Protein AF-A0A9N8KQC1-F1 (afdb_monomer_lite)

Radius of gyration: 34.53 Å; chains: 1; bounding box: 70×79×83 Å

Structure (mmCIF, N/CA/C/O backbone):
data_AF-A0A9N8KQC1-F1
#
_entry.id   AF-A0A9N8KQC1-F1
#
loop_
_atom_site.group_PDB
_atom_site.id
_atom_site.type_symbol
_atom_site.label_atom_id
_atom_site.label_alt_id
_atom_site.label_comp_id
_atom_site.label_asym_id
_atom_site.label_entity_id
_atom_site.label_seq_id
_atom_site.pdbx_PDB_ins_code
_atom_site.Cartn_x
_atom_site.Cartn_y
_atom_site.Cartn_z
_atom_site.occupancy
_atom_site.B_iso_or_equiv
_atom_site.auth_seq_id
_atom_site.auth_comp_id
_atom_site.auth_asym_id
_atom_site.auth_atom_id
_atom_site.pdbx_PDB_model_num
ATOM 1 N N . PHE A 1 1 ? 25.700 63.870 22.377 1.00 33.91 1 PHE A N 1
ATOM 2 C CA . PHE A 1 1 ? 25.198 64.416 23.648 1.00 33.91 1 PHE A CA 1
ATOM 3 C C . PHE A 1 1 ? 23.771 64.864 23.399 1.00 33.91 1 PHE A C 1
ATOM 5 O O . PHE A 1 1 ? 23.567 65.750 22.587 1.00 33.91 1 PHE A O 1
ATOM 12 N N . GLU A 1 2 ? 22.813 63.981 23.677 1.00 38.94 2 GLU A N 1
ATOM 13 C CA . GLU A 1 2 ? 22.089 63.908 24.964 1.00 38.94 2 GLU A CA 1
ATOM 14 C C . GLU A 1 2 ? 21.115 65.072 25.135 1.00 38.94 2 GLU A C 1
ATOM 16 O O . GLU A 1 2 ? 21.559 66.208 25.212 1.00 38.94 2 GLU A O 1
ATOM 21 N N . THR A 1 3 ? 19.826 64.738 25.238 1.00 35.69 3 THR A N 1
ATOM 22 C CA . THR A 1 3 ? 18.838 65.243 26.218 1.00 35.69 3 THR A CA 1
ATOM 23 C C . THR A 1 3 ? 17.542 64.436 25.981 1.00 35.69 3 THR A C 1
ATOM 25 O O . THR A 1 3 ? 17.016 64.417 24.876 1.00 35.69 3 THR A O 1
ATOM 28 N N . ALA A 1 4 ? 17.122 63.488 26.826 1.00 36.38 4 ALA A N 1
ATOM 29 C CA . ALA A 1 4 ? 16.614 63.573 28.203 1.00 36.38 4 ALA A CA 1
ATOM 30 C C . ALA A 1 4 ? 15.276 64.345 28.344 1.00 36.38 4 ALA A C 1
ATOM 32 O O . ALA A 1 4 ? 15.290 65.567 28.401 1.00 36.38 4 ALA A O 1
ATOM 33 N N . THR A 1 5 ? 14.176 63.564 28.395 1.00 41.78 5 THR A N 1
ATOM 34 C CA . THR A 1 5 ? 12.975 63.589 29.292 1.00 41.78 5 THR A CA 1
ATOM 35 C C . THR A 1 5 ? 12.222 64.914 29.579 1.00 41.78 5 THR A C 1
ATOM 37 O O . THR A 1 5 ? 12.840 65.967 29.665 1.00 41.78 5 THR A O 1
ATOM 40 N N . PRO A 1 6 ? 10.885 64.893 29.833 1.00 47.31 6 PRO A N 1
ATOM 41 C CA . PRO A 1 6 ? 10.367 64.457 31.144 1.00 47.31 6 PRO A CA 1
ATOM 42 C C . PRO A 1 6 ? 8.998 63.729 31.145 1.00 47.31 6 PRO A C 1
ATOM 44 O O . PRO A 1 6 ? 8.252 63.700 30.171 1.00 47.31 6 PRO A O 1
ATOM 47 N N . ALA A 1 7 ? 8.689 63.145 32.307 1.00 40.94 7 ALA A N 1
ATOM 48 C CA . ALA A 1 7 ? 7.441 62.485 32.687 1.00 40.94 7 ALA A CA 1
ATOM 49 C C . ALA A 1 7 ? 6.399 63.464 33.264 1.00 40.94 7 ALA A C 1
ATOM 51 O O . ALA A 1 7 ? 6.785 64.437 33.907 1.00 40.94 7 ALA A O 1
ATOM 52 N N . VAL A 1 8 ? 5.099 63.137 33.176 1.00 38.62 8 VAL A N 1
ATOM 53 C CA . VAL A 1 8 ? 4.057 63.635 34.101 1.00 38.62 8 VAL A CA 1
ATOM 54 C C . VAL A 1 8 ? 3.062 62.515 34.437 1.00 38.62 8 VAL A C 1
ATOM 56 O O . VAL A 1 8 ? 2.784 61.624 33.640 1.00 38.62 8 VAL A O 1
ATOM 59 N N . ARG A 1 9 ? 2.600 62.562 35.684 1.00 29.69 9 ARG A N 1
ATOM 60 C CA . ARG A 1 9 ? 2.014 61.529 36.537 1.00 29.69 9 ARG A CA 1
ATOM 61 C C . ARG A 1 9 ? 0.545 61.871 36.847 1.00 29.69 9 ARG A C 1
ATOM 63 O O . ARG A 1 9 ? 0.221 63.047 36.956 1.00 29.69 9 ARG A O 1
ATOM 70 N N . SER A 1 10 ? -0.236 60.833 37.167 1.00 32.25 10 SER A N 1
ATOM 71 C CA . SER A 1 10 ? -1.440 60.821 38.031 1.00 32.25 10 SER A CA 1
ATOM 72 C C . SER A 1 10 ? -2.762 61.400 37.491 1.00 32.25 10 SER A C 1
ATOM 74 O O . SER A 1 10 ? -2.852 62.581 37.198 1.00 32.25 10 SER A O 1
ATOM 76 N N . GLN A 1 11 ? -3.858 60.633 37.561 1.00 32.78 11 GLN A N 1
ATOM 77 C CA . GLN A 1 11 ? -4.751 60.546 38.735 1.00 32.78 11 GLN A CA 1
ATOM 78 C C . GLN A 1 11 ? -5.924 59.579 38.477 1.00 32.78 11 GLN A C 1
ATOM 80 O O . GLN A 1 11 ? -6.463 59.500 37.378 1.00 32.78 11 GLN A O 1
ATOM 85 N N . ALA A 1 12 ? -6.308 58.848 39.525 1.00 39.25 12 ALA A N 1
ATOM 86 C CA . ALA A 1 12 ? -7.482 57.985 39.593 1.00 39.25 12 ALA A CA 1
ATOM 87 C C . ALA A 1 12 ? -8.697 58.756 40.139 1.00 39.25 12 ALA A C 1
ATOM 89 O O . ALA A 1 12 ? -8.533 59.537 41.074 1.00 39.25 12 ALA A O 1
ATOM 90 N N . VAL A 1 13 ? -9.905 58.469 39.636 1.00 41.00 13 VAL A N 1
ATOM 91 C CA . VAL A 1 13 ? -11.193 58.770 40.300 1.00 41.00 13 VAL A CA 1
ATOM 92 C C . VAL A 1 13 ? -12.178 57.612 40.020 1.00 41.00 13 VAL A C 1
ATOM 94 O O . VAL A 1 13 ? -12.150 57.065 38.916 1.00 41.00 13 VAL A O 1
ATOM 97 N N . PRO A 1 14 ? -12.998 57.174 40.999 1.00 43.88 14 PRO A N 1
ATOM 98 C CA . PRO A 1 14 ? -13.627 55.855 41.008 1.00 43.88 14 PRO A CA 1
ATOM 99 C C . PRO A 1 14 ? -15.073 55.884 40.494 1.00 43.88 14 PRO A C 1
ATOM 101 O O . PRO A 1 14 ? -15.775 56.875 40.672 1.00 43.88 14 PRO A O 1
ATOM 104 N N . TYR A 1 15 ? -15.569 54.761 39.968 1.00 33.16 15 TYR A N 1
ATOM 105 C CA . TYR A 1 15 ? -17.011 54.535 39.829 1.00 33.16 15 TYR A CA 1
ATOM 106 C C . TYR A 1 15 ? -17.426 53.230 40.512 1.00 33.16 15 TYR A C 1
ATOM 108 O O . TYR A 1 15 ? -17.014 52.134 40.138 1.00 33.16 15 TYR A O 1
ATOM 116 N N . LYS A 1 16 ? -18.242 53.383 41.561 1.00 37.72 16 LYS A N 1
ATOM 117 C CA . LYS A 1 16 ? -18.960 52.314 42.258 1.00 37.72 16 LYS A CA 1
ATOM 118 C C . LYS A 1 16 ? -20.220 51.944 41.471 1.00 37.72 16 LYS A C 1
ATOM 120 O O . LYS A 1 16 ? -21.056 52.803 41.230 1.00 37.72 16 LYS A O 1
ATOM 125 N N . GLY A 1 17 ? -20.377 50.644 41.223 1.00 32.09 17 GLY A N 1
ATOM 126 C CA . GLY A 1 17 ? -21.639 49.912 41.351 1.00 32.09 17 GLY A CA 1
ATOM 127 C C . GLY A 1 17 ? -22.704 50.099 40.269 1.00 32.09 17 GLY A C 1
ATOM 128 O O . GLY A 1 17 ? -23.580 50.944 40.399 1.00 32.09 17 GLY A O 1
ATOM 129 N N . SER A 1 18 ? -22.759 49.160 39.324 1.00 41.44 18 SER A N 1
ATOM 130 C CA . SER A 1 18 ? -24.033 48.697 38.770 1.00 41.44 18 SER A CA 1
ATOM 131 C C . SER A 1 18 ? -23.992 47.176 38.658 1.00 41.44 18 SER A C 1
ATOM 133 O O . SER A 1 18 ? -23.150 46.612 37.963 1.00 41.44 18 SER A O 1
ATOM 135 N N . LYS A 1 19 ? -24.851 46.508 39.433 1.00 42.75 19 LYS A N 1
ATOM 136 C CA . LYS A 1 19 ? -25.029 45.056 39.414 1.00 42.75 19 LYS A CA 1
ATOM 137 C C . LYS A 1 19 ? -25.591 44.651 38.051 1.00 42.75 19 LYS A C 1
ATOM 139 O O . LYS A 1 19 ? -26.738 44.972 37.749 1.00 42.75 19 LYS A O 1
ATOM 144 N N . ARG A 1 20 ? -24.845 43.855 37.290 1.00 34.25 20 ARG A N 1
ATOM 145 C CA . ARG A 1 20 ? -25.431 42.905 36.346 1.00 34.25 20 ARG A CA 1
ATOM 146 C C . ARG A 1 20 ? -24.740 41.564 36.522 1.00 34.25 20 ARG A C 1
ATOM 148 O O . ARG A 1 20 ? -23.527 41.455 36.423 1.00 34.25 20 ARG A O 1
ATOM 155 N N . VAL A 1 21 ? -25.563 40.596 36.897 1.00 44.06 21 VAL A N 1
ATOM 156 C CA . VAL A 1 21 ? -25.264 39.172 36.923 1.00 44.06 21 VAL A CA 1
ATOM 157 C C . VAL A 1 21 ? -24.919 38.773 35.492 1.00 44.06 21 VAL A C 1
ATOM 159 O O . VAL A 1 21 ? -25.794 38.822 34.632 1.00 44.06 21 VAL A O 1
ATOM 162 N N . GLU A 1 22 ? -23.667 38.413 35.237 1.00 34.88 22 GLU A N 1
ATOM 163 C CA . GLU A 1 22 ? -23.303 37.627 34.062 1.00 34.88 22 GLU A CA 1
ATOM 164 C C . GLU A 1 22 ? -22.837 36.263 34.552 1.00 34.88 22 GLU A C 1
ATOM 166 O O . GLU A 1 22 ? -21.872 36.123 35.303 1.00 34.88 22 GLU A O 1
ATOM 171 N N . ALA A 1 23 ? -23.660 35.281 34.204 1.00 37.00 23 ALA A N 1
ATOM 172 C CA . ALA A 1 23 ? -23.503 33.881 34.508 1.00 37.00 23 ALA A CA 1
ATOM 173 C C . ALA A 1 23 ? -22.243 33.335 33.826 1.00 37.00 23 ALA A C 1
ATOM 175 O O . ALA A 1 23 ? -22.113 33.390 32.611 1.00 37.00 23 ALA A O 1
ATOM 176 N N . ASP A 1 24 ? -21.301 32.874 34.639 1.00 40.06 24 ASP A N 1
ATOM 177 C CA . ASP A 1 24 ? -20.698 31.534 34.657 1.00 40.06 24 ASP A CA 1
ATOM 178 C C . ASP A 1 24 ? -20.684 30.654 33.376 1.00 40.06 24 ASP A C 1
ATOM 180 O O . ASP A 1 24 ? -20.791 29.434 33.455 1.00 40.06 24 ASP A O 1
ATOM 184 N N . THR A 1 25 ? -20.493 31.209 32.178 1.00 44.12 25 THR A N 1
ATOM 185 C CA . THR A 1 25 ? -20.375 30.417 30.931 1.00 44.12 25 THR A CA 1
ATOM 186 C C . THR A 1 25 ? -18.952 29.948 30.613 1.00 44.12 25 THR A C 1
ATOM 188 O O . THR A 1 25 ? -18.729 29.300 29.593 1.00 44.12 25 THR A O 1
ATOM 191 N N . VAL A 1 26 ? -17.964 30.238 31.467 1.00 39.88 26 VAL A N 1
ATOM 192 C CA . VAL A 1 26 ? -16.588 29.725 31.292 1.00 39.88 26 VAL A CA 1
ATOM 193 C C . VAL A 1 26 ? -16.392 28.398 32.035 1.00 39.88 26 VAL A C 1
ATOM 195 O O . VAL A 1 26 ? -15.621 27.542 31.597 1.00 39.88 26 VAL A O 1
ATOM 198 N N . THR A 1 27 ? -17.151 28.175 33.108 1.00 37.69 27 THR A N 1
ATOM 199 C CA . THR A 1 27 ? -17.044 26.969 33.938 1.00 37.69 27 THR A CA 1
ATOM 200 C C . THR A 1 27 ? -17.731 25.759 33.285 1.00 37.69 27 THR A C 1
ATOM 202 O O . THR A 1 27 ? -17.245 24.635 33.413 1.00 37.69 27 THR A O 1
ATOM 205 N N . GLU A 1 28 ? -18.788 25.963 32.486 1.00 43.03 28 GLU A N 1
ATOM 206 C CA . GLU A 1 28 ? -19.492 24.870 31.789 1.00 43.03 28 GLU A CA 1
ATOM 207 C C . GLU A 1 28 ? -18.675 24.226 30.656 1.00 43.03 28 GLU A C 1
ATOM 209 O O . GLU A 1 28 ? -18.692 23.003 30.508 1.00 43.03 28 GLU A O 1
ATOM 214 N N . LEU A 1 29 ? -17.881 24.997 29.902 1.00 42.06 29 LEU A N 1
ATOM 215 C CA . LEU A 1 29 ? -17.015 24.425 28.859 1.00 42.06 29 LEU A CA 1
ATOM 216 C C . LEU A 1 29 ? -15.861 23.599 29.451 1.00 42.06 29 LEU A C 1
ATOM 218 O O . LEU A 1 29 ? -15.473 22.580 28.875 1.00 42.06 29 LEU A O 1
ATOM 222 N N . PHE A 1 30 ? -15.364 23.980 30.632 1.00 39.72 30 PHE A N 1
ATOM 223 C CA . PHE A 1 30 ? -14.368 23.194 31.362 1.00 39.72 30 PHE A CA 1
ATOM 224 C C . PHE A 1 30 ? -14.969 21.944 32.020 1.00 39.72 30 PHE A C 1
ATOM 226 O O . PHE A 1 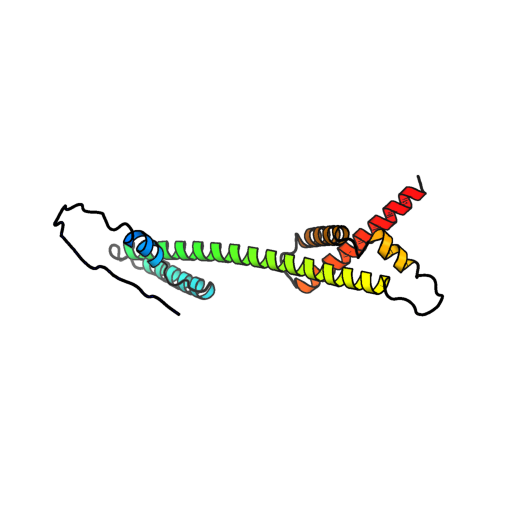30 ? -14.318 20.901 32.041 1.00 39.72 30 PHE A O 1
ATOM 233 N N . LEU A 1 31 ? -16.221 21.989 32.486 1.00 38.91 31 LEU A N 1
ATOM 234 C CA . LEU A 1 31 ? -16.904 20.832 33.082 1.00 38.91 31 LEU A CA 1
ATOM 235 C C . LEU A 1 31 ? -17.281 19.752 32.057 1.00 38.91 31 LEU A C 1
ATOM 237 O O . LEU A 1 31 ? -17.225 18.564 32.383 1.00 38.91 31 LEU A O 1
ATOM 241 N N . ILE A 1 32 ? -17.589 20.127 30.810 1.00 43.97 32 ILE A N 1
ATOM 242 C CA . ILE A 1 32 ? -17.832 19.155 29.728 1.00 43.97 32 ILE A CA 1
ATOM 243 C C . ILE A 1 32 ? -16.517 18.485 29.293 1.00 43.97 32 ILE A C 1
ATOM 245 O O . ILE A 1 32 ? -16.501 17.290 28.993 1.00 43.97 32 ILE A O 1
ATOM 249 N N . GLN A 1 33 ? -15.386 19.199 29.335 1.00 42.06 33 GLN A N 1
ATOM 250 C CA . GLN A 1 33 ? -14.070 18.599 29.074 1.00 42.06 33 GLN A CA 1
ATOM 251 C C . GLN A 1 33 ? -13.528 17.776 30.259 1.00 42.06 33 GLN A C 1
ATOM 253 O O . GLN A 1 33 ? -12.790 16.814 30.037 1.00 42.06 33 GLN A O 1
ATOM 258 N N . ALA A 1 34 ? -13.934 18.086 31.494 1.00 41.50 34 ALA A N 1
ATOM 259 C CA . ALA A 1 34 ? -13.458 17.436 32.720 1.00 41.50 34 ALA A CA 1
ATOM 260 C C . ALA A 1 34 ? -14.226 16.163 33.134 1.00 41.50 34 ALA A C 1
ATOM 262 O O . ALA A 1 34 ? -13.829 15.503 34.091 1.00 41.50 34 ALA A O 1
ATOM 263 N N . LYS A 1 35 ? -15.278 15.754 32.408 1.00 39.38 35 LYS A N 1
ATOM 264 C CA . LYS A 1 35 ? -15.912 14.425 32.570 1.00 39.38 35 LYS A CA 1
ATOM 265 C C . LYS A 1 35 ? -15.379 13.362 31.603 1.00 39.38 35 LYS A C 1
ATOM 267 O O . LYS A 1 35 ? -15.999 12.315 31.424 1.00 39.38 35 LYS A O 1
ATOM 272 N N . LYS A 1 36 ? -14.205 13.568 31.001 1.00 48.25 36 LYS A N 1
ATOM 273 C CA . LYS A 1 36 ? -13.480 12.466 30.358 1.00 48.25 36 LYS A CA 1
ATOM 274 C C . LYS A 1 36 ? -12.894 11.574 31.453 1.00 48.25 36 LYS A C 1
ATOM 276 O O . LYS A 1 36 ? -11.808 11.841 31.961 1.00 48.25 36 LYS A O 1
ATOM 281 N N . LYS A 1 37 ? -13.645 10.524 31.822 1.00 51.00 37 LYS A N 1
ATOM 282 C CA . LYS A 1 37 ? -13.132 9.361 32.570 1.00 51.00 37 LYS A CA 1
ATOM 283 C C . LYS A 1 37 ? -11.758 8.959 31.998 1.00 51.00 37 LYS A C 1
ATOM 285 O O . LYS A 1 37 ? -11.540 9.149 30.796 1.00 51.00 37 LYS A O 1
ATOM 290 N N . PRO A 1 38 ? -10.845 8.404 32.818 1.00 47.81 38 PRO A N 1
ATOM 291 C CA . PRO A 1 38 ? -9.524 7.989 32.358 1.00 47.81 38 PRO A CA 1
ATOM 292 C C . PRO A 1 38 ? -9.674 7.139 31.096 1.00 47.81 38 PRO A C 1
ATOM 294 O O . PRO A 1 38 ? -10.408 6.149 31.103 1.00 47.81 38 PRO A O 1
ATOM 297 N N . ARG A 1 39 ? -9.050 7.576 29.998 1.00 57.72 39 ARG A N 1
ATOM 298 C CA . ARG A 1 39 ? -9.050 6.857 28.720 1.00 57.72 39 ARG A CA 1
ATOM 299 C C . ARG A 1 39 ? -8.183 5.609 28.891 1.00 57.72 39 ARG A C 1
ATOM 301 O O . ARG A 1 39 ? -7.006 5.639 28.556 1.00 57.72 39 ARG A O 1
ATOM 308 N N . LEU A 1 40 ? -8.769 4.566 29.476 1.00 60.97 40 LEU A N 1
ATOM 309 C CA . LEU A 1 40 ? -8.191 3.227 29.598 1.00 60.97 40 LEU A CA 1
ATOM 310 C C . LEU A 1 40 ? -7.705 2.740 28.226 1.00 60.97 40 LEU A C 1
ATOM 312 O O . LEU A 1 40 ? -8.304 3.100 27.203 1.00 60.97 40 LEU A O 1
ATOM 316 N N . ASP A 1 41 ? -6.643 1.937 28.197 1.00 81.88 41 ASP A N 1
ATOM 317 C CA . ASP A 1 41 ? -6.213 1.244 26.980 1.00 81.88 41 ASP A CA 1
ATOM 318 C C . ASP A 1 41 ? -7.322 0.297 26.461 1.00 81.88 41 ASP A C 1
ATOM 320 O O . ASP A 1 41 ? -8.268 0.000 27.188 1.00 81.88 41 ASP A O 1
ATOM 324 N N . ILE A 1 42 ? -7.272 -0.150 25.196 1.00 81.56 42 ILE A N 1
ATOM 325 C CA . ILE A 1 42 ? -8.245 -1.137 24.679 1.00 81.56 42 ILE A CA 1
ATOM 326 C C . ILE A 1 42 ? -8.250 -2.408 25.538 1.00 81.56 42 ILE A C 1
ATOM 328 O O . ILE A 1 42 ? -9.327 -2.952 25.781 1.00 81.56 42 ILE A O 1
ATOM 332 N N . GLN A 1 43 ? -7.090 -2.866 26.023 1.00 83.44 43 GLN A N 1
ATOM 333 C CA . GLN A 1 43 ? -7.020 -4.046 26.891 1.00 83.44 43 GLN A CA 1
ATOM 334 C C . GLN A 1 43 ? -7.743 -3.794 28.214 1.00 83.44 43 GLN A C 1
ATOM 336 O O . GLN A 1 43 ? -8.661 -4.537 28.563 1.00 83.44 43 GLN A O 1
ATOM 341 N N . ASP A 1 44 ? -7.435 -2.681 28.877 1.00 87.19 44 ASP A N 1
ATOM 342 C CA . ASP A 1 44 ? -8.105 -2.302 30.120 1.00 87.19 44 ASP A CA 1
ATOM 343 C C . ASP A 1 44 ? -9.624 -2.106 29.914 1.00 87.19 44 ASP A C 1
ATOM 345 O O . ASP A 1 44 ? -10.437 -2.427 30.782 1.00 87.19 44 ASP A O 1
ATOM 349 N N . GLN A 1 45 ? -10.037 -1.563 28.760 1.00 86.06 45 GLN A N 1
ATOM 350 C CA . GLN A 1 45 ? -11.444 -1.394 28.384 1.00 86.06 45 GLN A CA 1
ATOM 351 C C . GLN A 1 45 ? -12.163 -2.743 28.253 1.00 86.06 45 GLN A C 1
ATOM 353 O O . GLN A 1 45 ? -13.287 -2.873 28.739 1.00 86.06 45 GLN A O 1
ATOM 358 N N . ILE A 1 46 ? -11.515 -3.752 27.663 1.00 88.00 46 ILE A N 1
ATOM 359 C CA . ILE A 1 46 ? -12.042 -5.122 27.554 1.00 88.00 46 ILE A CA 1
ATOM 360 C C . ILE A 1 46 ? -12.161 -5.775 28.933 1.00 88.00 46 ILE A C 1
ATOM 362 O O . ILE A 1 46 ? -13.187 -6.391 29.239 1.00 88.00 46 ILE A O 1
ATOM 366 N N . GLU A 1 47 ? -11.146 -5.631 29.785 1.00 90.00 47 GLU A N 1
ATOM 367 C CA . GLU A 1 47 ? -11.178 -6.159 31.152 1.00 90.00 47 GLU A CA 1
ATOM 368 C C . GLU A 1 47 ? -12.318 -5.528 31.957 1.00 90.00 47 GLU A C 1
ATOM 370 O O . GLU A 1 47 ? -13.129 -6.230 32.567 1.00 90.00 47 GLU A O 1
ATOM 375 N N . ARG A 1 48 ? -12.460 -4.201 31.878 1.00 88.25 48 ARG A N 1
ATOM 376 C CA . ARG A 1 48 ? -13.539 -3.463 32.540 1.00 88.25 48 ARG A CA 1
ATOM 377 C C . ARG A 1 48 ? -14.916 -3.856 32.013 1.00 88.25 48 ARG A C 1
ATOM 379 O O . ARG A 1 48 ? -15.824 -4.074 32.815 1.00 88.25 48 ARG A O 1
ATOM 386 N N . ALA A 1 49 ? -15.072 -4.007 30.699 1.00 89.19 49 ALA A N 1
ATOM 387 C CA . ALA A 1 49 ? -16.315 -4.492 30.105 1.00 89.19 49 ALA A CA 1
ATOM 388 C C . ALA A 1 49 ? -16.669 -5.903 30.599 1.00 89.19 49 ALA A C 1
ATOM 390 O O . ALA A 1 49 ? -17.822 -6.175 30.929 1.00 89.19 49 ALA A O 1
ATOM 391 N N . SER A 1 50 ? -15.676 -6.787 30.715 1.00 89.00 50 SER A N 1
ATOM 392 C CA . SER A 1 50 ? -15.868 -8.163 31.190 1.00 89.00 50 SER A CA 1
ATOM 393 C C . SER A 1 50 ? -16.356 -8.206 32.643 1.00 89.00 50 SER A C 1
ATOM 395 O O . SER A 1 50 ? -17.267 -8.970 32.977 1.00 89.00 50 SER A O 1
ATOM 397 N N . VAL A 1 51 ? -15.803 -7.344 33.504 1.00 91.12 51 VAL A N 1
ATOM 398 C CA . VAL A 1 51 ? -16.246 -7.194 34.899 1.00 91.12 51 VAL A CA 1
ATOM 399 C C . VAL A 1 51 ? -17.674 -6.649 34.966 1.00 91.12 51 VAL A C 1
ATOM 401 O O . VAL A 1 51 ? -18.511 -7.245 35.642 1.00 91.12 51 VAL A O 1
ATOM 404 N N . LEU A 1 52 ? -17.986 -5.574 34.235 1.00 87.69 52 LEU A N 1
ATOM 405 C CA . LEU A 1 52 ? -19.328 -4.976 34.211 1.00 87.69 52 LEU A CA 1
ATOM 406 C C . LEU A 1 52 ? -20.388 -5.952 33.687 1.00 87.69 52 LEU A C 1
ATOM 408 O O . LEU A 1 52 ? -21.468 -6.060 34.262 1.00 87.69 52 LEU A O 1
ATOM 412 N N . ALA A 1 53 ? -20.076 -6.707 32.632 1.00 88.50 53 ALA A N 1
ATOM 413 C CA . ALA A 1 53 ? -20.971 -7.726 32.089 1.00 88.50 53 ALA A CA 1
ATOM 414 C C . ALA A 1 53 ? -21.238 -8.850 33.103 1.00 88.50 53 ALA A C 1
ATOM 416 O O . ALA A 1 53 ? -22.370 -9.320 33.231 1.00 88.50 53 ALA A O 1
ATOM 417 N N . THR A 1 54 ? -20.215 -9.248 33.865 1.00 86.75 54 THR A N 1
ATOM 418 C CA . THR A 1 54 ? -20.349 -10.235 34.946 1.00 86.75 54 THR A CA 1
ATOM 419 C C . THR A 1 54 ? -21.223 -9.696 36.078 1.00 86.75 54 THR A C 1
ATOM 421 O O . THR A 1 54 ? -22.167 -10.366 36.488 1.00 86.75 54 THR A O 1
ATOM 424 N N . GLN A 1 55 ? -20.983 -8.456 36.515 1.00 84.62 55 GLN A N 1
ATOM 425 C CA . GLN A 1 55 ? -21.789 -7.783 37.538 1.00 84.62 55 GLN A CA 1
ATOM 426 C C . GLN A 1 55 ? -23.258 -7.657 37.120 1.00 84.62 55 GLN A C 1
ATOM 428 O O . GLN A 1 55 ? -24.149 -7.946 37.916 1.00 84.62 55 GLN A O 1
ATOM 433 N N . LEU A 1 56 ? -23.525 -7.293 35.863 1.00 84.44 56 LEU A N 1
ATOM 434 C CA . LEU A 1 56 ? -24.883 -7.243 35.323 1.00 84.44 56 LEU A CA 1
ATOM 435 C C . LEU A 1 56 ? -25.540 -8.621 35.334 1.00 84.44 56 LEU A C 1
ATOM 437 O O . LEU A 1 56 ? -26.650 -8.755 35.845 1.00 84.44 56 LEU A O 1
ATOM 441 N N . ARG A 1 57 ? -24.852 -9.653 34.838 1.00 82.38 57 ARG A N 1
ATOM 442 C CA . ARG A 1 57 ? -25.369 -11.027 34.808 1.00 82.38 57 ARG A CA 1
ATOM 443 C C . ARG A 1 57 ? -25.709 -11.549 36.203 1.00 82.38 57 ARG A C 1
ATOM 445 O O . ARG A 1 57 ? -26.743 -12.190 36.373 1.00 82.38 57 ARG A O 1
ATOM 452 N N . ASP A 1 58 ? -24.852 -11.291 37.181 1.00 81.44 58 ASP A N 1
ATOM 453 C CA . ASP A 1 58 ? -25.032 -11.803 38.538 1.00 81.44 58 ASP A CA 1
ATOM 454 C C . ASP A 1 58 ? -26.105 -10.988 39.292 1.00 81.44 58 ASP A C 1
ATOM 456 O O . ASP A 1 58 ? -26.934 -11.564 39.990 1.00 81.44 58 ASP A O 1
ATOM 460 N N . SER A 1 59 ? -26.231 -9.682 39.018 1.00 73.56 59 SER A N 1
ATOM 461 C CA . SER A 1 59 ? -27.301 -8.825 39.564 1.00 73.56 59 SER A CA 1
ATOM 462 C C . SER A 1 59 ? -28.716 -9.146 39.058 1.00 73.56 59 SER A C 1
ATOM 464 O O . SER A 1 59 ? -29.700 -8.662 39.617 1.00 73.56 59 SER A O 1
ATOM 466 N N . VAL A 1 60 ? -28.840 -9.906 37.965 1.00 67.75 60 VAL A N 1
ATOM 467 C CA . VAL A 1 60 ? -30.124 -10.398 37.433 1.00 67.75 60 VAL A CA 1
ATOM 468 C C . VAL A 1 60 ? -30.561 -11.689 38.136 1.00 67.75 60 VAL A C 1
ATOM 470 O O . VAL A 1 60 ? -31.741 -12.016 38.109 1.00 67.75 60 VAL A O 1
ATOM 473 N N . LYS A 1 61 ? -29.638 -12.414 38.782 1.00 66.50 61 LYS A N 1
ATOM 474 C CA . LYS A 1 61 ? -29.947 -13.641 39.533 1.00 66.50 61 LYS A CA 1
ATOM 475 C C . LYS A 1 61 ? -30.428 -13.368 40.961 1.00 66.50 61 LYS A C 1
ATOM 477 O O . LYS A 1 61 ? -31.179 -14.180 41.491 1.00 66.50 61 LYS A O 1
ATOM 482 N N . ASP A 1 62 ? -30.016 -12.245 41.548 1.00 62.16 62 ASP A N 1
ATOM 483 C CA . ASP A 1 62 ? -30.414 -11.826 42.894 1.00 62.16 62 ASP A CA 1
ATOM 484 C C . ASP A 1 62 ? -31.573 -10.810 42.813 1.00 62.16 62 ASP A C 1
ATOM 486 O O . ASP A 1 62 ? -31.385 -9.655 42.425 1.00 62.16 62 ASP A O 1
ATOM 490 N N . ASP A 1 63 ? -32.781 -11.245 43.181 1.00 54.22 63 ASP A N 1
ATOM 491 C CA . ASP A 1 63 ? -34.078 -10.539 43.081 1.00 54.22 63 ASP A CA 1
ATOM 492 C C . ASP A 1 63 ? -34.238 -9.346 44.070 1.00 54.22 63 ASP A C 1
ATOM 494 O O . ASP A 1 63 ? -35.293 -9.102 44.653 1.00 54.22 63 ASP A O 1
ATOM 498 N N . ALA A 1 64 ? -33.169 -8.583 44.327 1.00 57.44 64 ALA A N 1
ATOM 499 C CA . ALA A 1 64 ? -33.195 -7.404 45.197 1.00 57.44 64 ALA A CA 1
ATOM 500 C C . ALA A 1 64 ? -33.623 -6.153 44.399 1.00 57.44 64 ALA A C 1
ATOM 502 O O . ALA A 1 64 ? -32.816 -5.467 43.770 1.00 57.44 64 ALA A O 1
ATOM 503 N N . GLU A 1 65 ? -34.920 -5.861 44.396 1.00 56.19 65 GLU A N 1
ATOM 504 C CA . GLU A 1 65 ? -35.607 -5.150 43.305 1.00 56.19 65 GLU A CA 1
ATOM 505 C C . GLU A 1 65 ? -35.442 -3.608 43.249 1.00 56.19 65 GLU A C 1
ATOM 507 O O . GLU A 1 65 ? -35.744 -3.008 42.223 1.00 56.19 65 GLU A O 1
ATOM 512 N N . ILE A 1 66 ? -34.929 -2.921 44.285 1.00 51.06 66 ILE A N 1
ATOM 513 C CA . ILE A 1 66 ? -35.040 -1.437 44.357 1.00 51.06 66 ILE A CA 1
ATOM 514 C C . ILE A 1 66 ? -33.690 -0.689 44.338 1.00 51.06 66 ILE A C 1
ATOM 516 O O . ILE A 1 66 ? -33.591 0.383 43.742 1.00 51.06 66 ILE A O 1
ATOM 520 N N . THR A 1 67 ? -32.610 -1.248 44.892 1.00 53.31 67 THR A N 1
ATOM 521 C CA . THR A 1 67 ? -31.251 -0.654 44.830 1.00 53.31 67 THR A CA 1
ATOM 522 C C . THR A 1 67 ? -30.423 -1.146 43.638 1.00 53.31 67 THR A C 1
ATOM 524 O O . THR A 1 67 ? -29.381 -0.570 43.323 1.00 53.31 67 THR A O 1
ATOM 527 N N . THR A 1 68 ? -30.886 -2.183 42.932 1.00 59.00 68 THR A N 1
ATOM 528 C CA . THR A 1 68 ? -30.171 -2.768 41.786 1.00 59.00 68 THR A CA 1
ATOM 529 C C . THR A 1 68 ? -30.446 -2.051 40.463 1.00 59.00 68 THR A C 1
ATOM 531 O O . THR A 1 68 ? -29.577 -2.070 39.599 1.00 59.00 68 THR A O 1
ATOM 534 N N . SER A 1 69 ? -31.586 -1.369 40.296 1.00 69.25 69 SER A N 1
ATOM 535 C CA . SER A 1 69 ? -31.971 -0.726 39.024 1.00 69.25 69 SER A CA 1
ATOM 536 C C . SER A 1 69 ? -31.004 0.386 38.587 1.00 69.25 69 SER A C 1
ATOM 538 O O . SER A 1 69 ? -30.469 0.336 37.481 1.00 69.25 69 SER A O 1
ATOM 540 N N . ALA A 1 70 ? -30.677 1.331 39.476 1.00 73.50 70 ALA A N 1
ATOM 541 C CA . ALA A 1 70 ? -29.748 2.423 39.164 1.00 73.50 70 ALA A CA 1
ATOM 542 C C . ALA A 1 70 ? -28.317 1.922 38.892 1.00 73.50 70 ALA A C 1
ATOM 544 O O . ALA A 1 70 ? -27.623 2.435 38.016 1.00 73.50 70 ALA A O 1
ATOM 545 N N . THR A 1 71 ? -27.883 0.881 39.607 1.00 76.56 71 THR A N 1
ATOM 546 C CA . THR A 1 71 ? -26.565 0.256 39.422 1.00 76.56 71 THR A CA 1
ATOM 547 C C . THR A 1 71 ? -26.501 -0.530 38.109 1.00 76.56 71 THR A C 1
ATOM 549 O O . THR A 1 71 ? -25.509 -0.437 37.392 1.00 76.56 71 THR A O 1
ATOM 552 N N . LYS A 1 72 ? -27.580 -1.240 37.746 1.00 78.06 72 LYS A N 1
ATOM 553 C CA . LYS A 1 72 ? -27.739 -1.925 36.452 1.00 78.06 72 LYS A CA 1
ATOM 554 C C . LYS A 1 72 ? -27.739 -0.931 35.296 1.00 78.06 72 LYS A C 1
ATOM 556 O O . LYS A 1 72 ? -27.043 -1.142 34.305 1.00 78.06 72 LYS A O 1
ATOM 561 N N . GLN A 1 73 ? -28.471 0.171 35.435 1.00 82.81 73 GLN A N 1
ATOM 562 C CA . GLN A 1 73 ? -28.499 1.231 34.436 1.00 82.81 73 GLN A CA 1
ATOM 563 C C . GLN A 1 73 ? -27.111 1.865 34.269 1.00 82.81 73 GLN A C 1
ATOM 565 O O . GLN A 1 73 ? -26.609 1.925 33.153 1.00 82.81 73 GLN A O 1
ATOM 570 N N . SER A 1 74 ? -26.445 2.221 35.370 1.00 84.00 74 SER A N 1
ATOM 571 C CA . SER A 1 74 ? -25.088 2.783 35.357 1.00 84.00 74 SER A CA 1
ATOM 572 C C . SER A 1 74 ? -24.057 1.836 34.724 1.00 84.00 74 SER A C 1
ATOM 574 O O . SER A 1 74 ? -23.268 2.251 33.877 1.00 84.00 74 SER A O 1
ATOM 576 N N . ALA A 1 75 ? -24.090 0.542 35.060 1.00 83.94 75 ALA A N 1
ATOM 577 C CA . ALA A 1 75 ? -23.202 -0.455 34.459 1.00 83.94 75 ALA A CA 1
ATOM 578 C C . ALA A 1 75 ? -23.484 -0.668 32.961 1.00 83.94 75 ALA A C 1
ATOM 580 O O . ALA A 1 75 ? -22.554 -0.863 32.180 1.00 83.94 75 ALA A O 1
ATOM 581 N N . THR A 1 76 ? -24.751 -0.590 32.544 1.00 85.38 76 THR A N 1
ATOM 582 C CA . THR A 1 76 ? -25.145 -0.693 31.130 1.00 85.38 76 THR A CA 1
ATOM 583 C C . THR A 1 76 ? -24.700 0.535 30.335 1.00 85.38 76 THR A C 1
ATOM 585 O O . THR A 1 76 ? -24.111 0.388 29.267 1.00 85.38 76 THR A O 1
ATOM 588 N N . GLU A 1 77 ? -24.916 1.742 30.862 1.00 88.19 77 GLU A N 1
ATOM 589 C CA . GLU A 1 77 ? -24.439 2.996 30.262 1.00 88.19 77 GLU A CA 1
ATOM 590 C C . GLU A 1 77 ? -22.910 3.004 30.134 1.00 88.19 77 GLU A C 1
ATOM 592 O O . GLU A 1 77 ? -22.364 3.408 29.107 1.00 88.19 77 GLU A O 1
ATOM 597 N N . GLU A 1 78 ? -22.206 2.492 31.145 1.00 88.69 78 GLU A N 1
ATOM 598 C CA . GLU A 1 78 ? -20.753 2.374 31.098 1.00 88.69 78 GLU A CA 1
ATOM 599 C C . GLU A 1 78 ? -20.280 1.364 30.044 1.00 88.69 78 GLU A C 1
ATOM 601 O O . GLU A 1 78 ? -19.320 1.647 29.329 1.00 88.69 78 GLU A O 1
ATOM 606 N N . LEU A 1 79 ? -20.964 0.225 29.884 1.00 89.44 79 LEU A N 1
ATOM 607 C CA . LEU A 1 79 ? -20.672 -0.720 28.803 1.00 89.44 79 LEU A CA 1
ATOM 608 C C . LEU A 1 79 ? -20.867 -0.096 27.422 1.00 89.44 79 LEU A C 1
ATOM 610 O O . LEU A 1 79 ? -19.998 -0.254 26.566 1.00 89.44 79 LEU A O 1
ATOM 614 N N . VAL A 1 80 ? -21.966 0.634 27.207 1.00 90.50 80 VAL A N 1
ATOM 615 C CA . VAL A 1 80 ? -22.215 1.354 25.947 1.00 90.50 80 VAL A CA 1
ATOM 616 C C . VAL A 1 80 ? -21.073 2.329 25.665 1.00 90.50 80 VAL A C 1
ATOM 618 O O . VAL A 1 80 ? -20.491 2.294 24.582 1.00 90.50 80 VAL A O 1
ATOM 621 N N . GLN A 1 81 ? -20.671 3.118 26.663 1.00 88.50 81 GLN A N 1
ATOM 622 C CA . GLN A 1 81 ? -19.568 4.066 26.526 1.00 88.50 81 GLN A CA 1
ATOM 623 C C . GLN A 1 81 ? -18.227 3.376 26.211 1.00 88.50 81 GLN A C 1
ATOM 625 O O . GLN A 1 81 ? -17.427 3.894 25.427 1.00 88.50 81 GLN A O 1
ATOM 630 N N . ILE A 1 82 ? -17.963 2.204 26.801 1.00 89.19 82 ILE A N 1
ATOM 631 C CA . ILE A 1 82 ? -16.773 1.407 26.480 1.00 89.19 82 ILE A CA 1
ATOM 632 C C . ILE A 1 82 ? -16.831 0.926 25.025 1.00 89.19 82 ILE A C 1
ATOM 634 O O . ILE A 1 82 ? -15.847 1.087 24.304 1.00 89.19 82 ILE A O 1
ATOM 638 N N . PHE A 1 83 ? -17.969 0.395 24.569 1.00 88.44 83 PHE A N 1
ATOM 639 C CA . PHE A 1 83 ? -18.126 -0.084 23.193 1.00 88.44 83 PHE A CA 1
ATOM 640 C C . PHE A 1 83 ? -17.964 1.025 22.153 1.00 88.44 83 PHE A C 1
ATOM 642 O O . PHE A 1 83 ? -17.295 0.809 21.142 1.00 88.44 83 PHE A O 1
ATOM 649 N N . GLU A 1 84 ? -18.536 2.205 22.385 1.00 89.81 84 GLU A N 1
ATOM 650 C CA . GLU A 1 84 ? -18.355 3.367 21.507 1.00 89.81 84 GLU A CA 1
ATOM 651 C C . GLU A 1 84 ? -16.884 3.792 21.453 1.00 89.81 84 GLU A C 1
ATOM 653 O O . GLU A 1 84 ? -16.325 3.986 20.372 1.00 89.81 84 GLU A O 1
ATOM 658 N N . SER A 1 85 ? -16.221 3.854 22.613 1.00 88.88 85 SER A N 1
ATOM 659 C CA . SER A 1 85 ? -14.804 4.213 22.681 1.00 88.88 85 SER A CA 1
ATOM 660 C C . SER A 1 85 ? -13.905 3.193 21.981 1.00 88.88 85 SER A C 1
ATOM 662 O O . SER A 1 85 ? -12.936 3.586 21.330 1.00 88.88 85 SER A O 1
ATOM 664 N N . MET A 1 86 ? -14.199 1.898 22.104 1.00 88.75 86 MET A N 1
ATOM 665 C CA . MET A 1 86 ? -13.456 0.851 21.406 1.00 88.75 86 MET A CA 1
ATOM 666 C C . MET A 1 86 ? -13.651 0.952 19.892 1.00 88.75 86 MET A C 1
ATOM 668 O O . MET A 1 86 ? -12.664 0.913 19.164 1.00 88.75 86 MET A O 1
ATOM 672 N N . GLN A 1 87 ? -14.886 1.153 19.419 1.00 87.81 87 GLN A N 1
ATOM 673 C CA . GLN A 1 87 ? -15.174 1.338 17.992 1.00 87.81 87 GLN A CA 1
ATOM 674 C C . GLN A 1 87 ? -14.418 2.535 17.406 1.00 87.81 87 GLN A C 1
ATOM 676 O O . GLN A 1 87 ? -13.764 2.394 16.373 1.00 87.81 87 GLN A O 1
ATOM 681 N N . GLU A 1 88 ? -14.439 3.687 18.083 1.00 88.75 88 GLU A N 1
ATOM 682 C CA . GLU A 1 88 ? -13.704 4.885 17.657 1.00 88.75 88 GLU A CA 1
ATOM 683 C C . GLU A 1 88 ? -12.202 4.597 17.510 1.00 88.75 88 GLU A C 1
ATOM 685 O O . GLU A 1 88 ? -11.591 4.917 16.486 1.00 88.75 88 GLU A O 1
ATOM 690 N N . LYS A 1 89 ? -11.601 3.936 18.506 1.00 87.94 89 LYS A N 1
ATOM 691 C CA . LYS A 1 89 ? -10.179 3.577 18.475 1.00 87.94 89 LYS A CA 1
ATOM 692 C C . LYS A 1 89 ? -9.857 2.560 17.384 1.00 87.94 89 LYS A C 1
ATOM 694 O O . LYS A 1 89 ? -8.831 2.708 16.726 1.00 87.94 89 LYS A O 1
ATOM 699 N N . THR A 1 90 ? -10.708 1.558 17.162 1.00 87.31 90 THR A N 1
ATOM 700 C CA . THR A 1 90 ? -10.523 0.570 16.090 1.00 87.31 90 THR A CA 1
ATOM 701 C C . THR A 1 90 ? -10.556 1.235 14.718 1.00 87.31 90 THR A C 1
ATOM 703 O O . THR A 1 90 ? -9.675 0.980 13.900 1.00 87.31 90 THR A O 1
ATOM 706 N N . VAL A 1 91 ? -11.510 2.139 14.477 1.00 87.25 91 VAL A N 1
ATOM 707 C CA . VAL A 1 91 ? -11.582 2.908 13.225 1.00 87.25 91 VAL A CA 1
ATOM 708 C C . VAL A 1 91 ? -10.340 3.785 13.054 1.00 87.25 91 VAL A C 1
ATOM 710 O O . VAL A 1 91 ? -9.737 3.797 11.981 1.00 87.25 91 VAL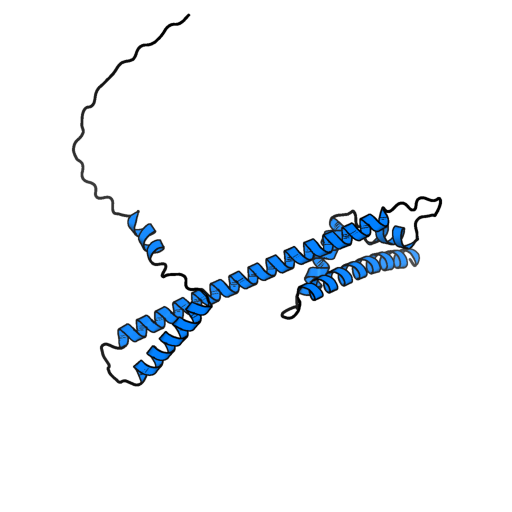 A O 1
ATOM 713 N N . SER A 1 92 ? -9.906 4.475 14.114 1.00 87.31 92 SER A N 1
ATOM 714 C CA . SER A 1 92 ? -8.689 5.292 14.073 1.00 87.31 92 SER A CA 1
ATOM 715 C C . SER A 1 92 ? -7.441 4.458 13.776 1.00 87.31 92 SER A C 1
ATOM 717 O O . SER A 1 92 ? -6.615 4.876 12.969 1.00 87.31 92 SER A O 1
ATOM 719 N N . ALA A 1 93 ? -7.297 3.290 14.405 1.00 86.06 93 ALA A N 1
ATOM 720 C CA . ALA A 1 93 ? -6.169 2.393 14.182 1.00 86.06 93 ALA A CA 1
ATOM 721 C C . ALA A 1 93 ? -6.163 1.834 12.752 1.00 86.06 93 ALA A C 1
ATOM 723 O O . ALA A 1 93 ? -5.105 1.787 12.131 1.00 86.06 93 ALA A O 1
ATOM 724 N N . SER A 1 94 ? -7.337 1.480 12.212 1.00 85.94 94 SER A N 1
ATOM 725 C CA . SER A 1 94 ? -7.479 1.054 10.814 1.00 85.94 94 SER A CA 1
ATOM 726 C C . SER A 1 94 ? -6.994 2.138 9.857 1.00 85.94 94 SER A C 1
ATOM 728 O O . SER A 1 94 ? -6.169 1.865 8.996 1.00 85.94 94 SER A O 1
ATOM 730 N N . LYS A 1 95 ? -7.418 3.390 10.064 1.00 89.69 95 LYS A N 1
ATOM 731 C CA . LYS A 1 95 ? -6.963 4.514 9.240 1.00 89.69 95 LYS A CA 1
ATOM 732 C C . LYS A 1 95 ? -5.449 4.721 9.328 1.00 89.69 95 LYS A C 1
ATOM 734 O O . LYS A 1 95 ? -4.797 4.918 8.311 1.00 89.69 95 LYS A O 1
ATOM 739 N N . SER A 1 96 ? -4.875 4.651 10.530 1.00 90.62 96 SER A N 1
ATOM 740 C CA . SER A 1 96 ? -3.420 4.755 10.702 1.00 90.62 96 SER A CA 1
ATOM 741 C C . SER A 1 96 ? -2.661 3.618 10.014 1.00 90.62 96 SER A C 1
ATOM 743 O O . SER A 1 96 ? -1.563 3.844 9.508 1.00 90.62 96 SER A O 1
ATOM 745 N N . LEU A 1 97 ? -3.229 2.410 9.974 1.00 89.44 97 LEU A N 1
ATOM 746 C CA . LEU A 1 97 ? -2.664 1.291 9.224 1.00 89.44 97 LEU A CA 1
ATOM 747 C C . LEU A 1 97 ? -2.727 1.545 7.711 1.00 89.44 97 LEU A C 1
ATOM 749 O O . LEU A 1 97 ? -1.725 1.335 7.031 1.00 89.44 97 LEU A O 1
ATOM 753 N N . ASP A 1 98 ? -3.849 2.047 7.195 1.00 89.81 98 ASP A N 1
ATOM 754 C CA . ASP A 1 98 ? -3.996 2.404 5.778 1.00 89.81 98 ASP A CA 1
ATOM 755 C C . ASP A 1 98 ? -2.994 3.499 5.364 1.00 89.81 98 ASP A C 1
ATOM 757 O O . ASP A 1 98 ? -2.338 3.396 4.321 1.00 89.81 98 ASP A O 1
ATOM 761 N N . ASP A 1 99 ? -2.803 4.515 6.212 1.00 92.50 99 ASP A N 1
ATOM 762 C CA . ASP A 1 99 ? -1.806 5.576 6.018 1.00 92.50 99 ASP A CA 1
ATOM 763 C C . ASP A 1 99 ? -0.371 5.009 6.025 1.00 92.50 99 ASP A C 1
ATOM 765 O O . ASP A 1 99 ? 0.477 5.409 5.217 1.00 92.50 99 ASP A O 1
ATOM 769 N N . LEU A 1 100 ? -0.087 4.042 6.906 1.00 93.56 100 LEU A N 1
ATOM 770 C CA . LEU A 1 100 ? 1.211 3.367 6.981 1.00 93.56 100 LEU A CA 1
ATOM 771 C C . LEU A 1 100 ? 1.483 2.519 5.732 1.00 93.56 100 LEU A C 1
ATOM 773 O O . LEU A 1 100 ? 2.569 2.615 5.160 1.00 93.56 100 LEU A O 1
ATOM 777 N N . ILE A 1 101 ? 0.502 1.735 5.276 1.00 93.56 101 ILE A N 1
ATOM 778 C CA . ILE A 1 101 ? 0.589 0.950 4.035 1.00 93.56 101 ILE A CA 1
ATOM 779 C C . ILE A 1 101 ? 0.842 1.884 2.852 1.00 93.56 101 ILE A C 1
ATOM 781 O O . ILE A 1 101 ? 1.747 1.640 2.055 1.00 93.56 101 ILE A O 1
ATOM 785 N N . THR A 1 102 ? 0.100 2.988 2.773 1.00 95.31 102 THR A N 1
ATOM 786 C CA . THR A 1 102 ? 0.272 4.011 1.736 1.00 95.31 102 THR A CA 1
ATOM 787 C C . THR A 1 102 ? 1.682 4.582 1.744 1.00 95.31 102 THR A C 1
ATOM 789 O O . THR A 1 102 ? 2.342 4.654 0.707 1.00 95.31 102 THR A O 1
ATOM 792 N N . THR A 1 103 ? 2.191 4.951 2.916 1.00 96.56 103 THR A N 1
ATOM 793 C CA . THR A 1 103 ? 3.549 5.486 3.059 1.00 96.56 103 THR A CA 1
ATOM 794 C C . THR A 1 103 ? 4.601 4.462 2.630 1.00 96.56 103 THR A C 1
ATOM 796 O O . THR A 1 103 ? 5.542 4.806 1.914 1.00 96.56 103 THR A O 1
ATOM 799 N N . GLN A 1 104 ? 4.423 3.197 3.012 1.00 96.25 104 GLN A N 1
ATOM 800 C CA . GLN A 1 104 ? 5.354 2.123 2.682 1.00 96.25 104 GLN A CA 1
ATOM 801 C C . GLN A 1 104 ? 5.356 1.788 1.184 1.00 96.25 104 GLN A C 1
ATOM 803 O O . GLN A 1 104 ? 6.430 1.589 0.620 1.00 96.25 104 GLN A O 1
ATOM 808 N N . ILE A 1 105 ? 4.194 1.781 0.520 1.00 97.50 105 ILE A N 1
ATOM 809 C CA . ILE A 1 105 ? 4.101 1.619 -0.942 1.00 97.50 105 ILE A CA 1
ATOM 810 C C . ILE A 1 105 ? 4.878 2.735 -1.641 1.00 97.50 105 ILE A C 1
ATOM 812 O O . ILE A 1 105 ? 5.744 2.451 -2.466 1.00 97.50 105 ILE A O 1
ATOM 816 N N . ASN A 1 106 ? 4.622 3.996 -1.279 1.00 96.88 106 ASN A N 1
ATOM 817 C CA . ASN A 1 106 ? 5.319 5.142 -1.867 1.00 96.88 106 ASN A CA 1
ATOM 818 C C . ASN A 1 106 ? 6.842 5.038 -1.691 1.00 96.88 106 ASN A C 1
ATOM 820 O O . ASN A 1 106 ? 7.601 5.273 -2.632 1.00 96.88 106 ASN A O 1
ATOM 824 N N . LEU A 1 107 ? 7.298 4.651 -0.497 1.00 97.31 107 LEU A N 1
ATOM 825 C CA . LEU A 1 107 ? 8.720 4.473 -0.221 1.00 97.31 107 LEU A CA 1
ATOM 826 C C . LEU A 1 107 ? 9.338 3.356 -1.073 1.00 97.31 107 LEU A C 1
ATOM 828 O O . LEU A 1 107 ? 10.391 3.566 -1.676 1.00 97.31 107 LEU A O 1
ATOM 832 N N . GLU A 1 108 ? 8.695 2.191 -1.137 1.00 97.81 108 GLU A N 1
ATOM 833 C CA . GLU A 1 108 ? 9.197 1.040 -1.890 1.00 97.81 108 GLU A CA 1
ATOM 834 C C . GLU A 1 108 ? 9.274 1.357 -3.391 1.00 97.81 108 GLU A C 1
ATOM 836 O O . GLU A 1 108 ? 10.309 1.109 -4.014 1.00 97.81 108 GLU A O 1
ATOM 841 N N . VAL A 1 109 ? 8.242 1.992 -3.966 1.00 97.94 109 VAL A N 1
ATOM 842 C CA . VAL A 1 109 ? 8.261 2.435 -5.371 1.00 97.94 109 VAL A CA 1
ATOM 843 C C . VAL A 1 109 ? 9.429 3.386 -5.610 1.00 97.94 109 VAL A C 1
ATOM 845 O O . VAL A 1 109 ? 10.228 3.156 -6.518 1.00 97.94 109 VAL A O 1
ATOM 848 N N . LYS A 1 110 ? 9.589 4.410 -4.769 1.00 96.44 110 LYS A N 1
ATOM 849 C CA . LYS A 1 110 ? 10.672 5.388 -4.902 1.00 96.44 110 LYS A CA 1
ATOM 850 C C . LYS A 1 110 ? 12.054 4.738 -4.848 1.00 96.44 110 LYS A C 1
ATOM 852 O O . LYS A 1 110 ? 12.934 5.092 -5.633 1.00 96.44 110 LYS A O 1
ATOM 857 N N . LEU A 1 111 ? 12.257 3.772 -3.951 1.00 96.56 111 LEU A N 1
ATOM 858 C CA . LEU A 1 111 ? 13.514 3.028 -3.850 1.00 96.56 111 LEU A CA 1
ATOM 859 C C . LEU A 1 111 ? 13.790 2.200 -5.111 1.00 96.56 111 LEU A C 1
ATOM 861 O O . LEU A 1 111 ? 14.905 2.251 -5.634 1.00 96.56 111 LEU A O 1
ATOM 865 N N . LYS A 1 112 ? 12.795 1.471 -5.631 1.00 96.19 112 LYS A N 1
ATOM 866 C CA . LYS A 1 112 ? 12.956 0.661 -6.852 1.00 96.19 112 LYS A CA 1
ATOM 867 C C . LYS A 1 112 ? 13.159 1.525 -8.090 1.00 96.19 112 LYS A C 1
ATOM 869 O O . LYS A 1 112 ? 14.053 1.236 -8.881 1.00 96.19 112 LYS A O 1
ATOM 874 N N . MET A 1 113 ? 12.393 2.602 -8.238 1.00 94.69 113 MET A N 1
ATOM 875 C CA . MET A 1 113 ? 12.519 3.542 -9.356 1.00 94.69 113 MET A CA 1
ATOM 876 C C . MET A 1 113 ? 13.880 4.229 -9.351 1.00 94.69 113 MET A C 1
ATOM 878 O O . MET A 1 113 ? 14.538 4.298 -10.389 1.00 94.69 113 MET A O 1
ATOM 882 N N . LYS A 1 114 ? 14.374 4.630 -8.173 1.00 94.12 114 LYS A N 1
ATOM 883 C CA . LYS A 1 114 ? 15.740 5.137 -8.028 1.00 94.12 114 LYS A CA 1
ATOM 884 C C . LYS A 1 114 ? 16.784 4.087 -8.410 1.00 94.12 114 LYS A C 1
ATOM 886 O O . LYS A 1 114 ? 17.705 4.404 -9.151 1.00 94.12 114 LYS A O 1
ATOM 891 N N . ALA A 1 115 ? 16.636 2.841 -7.960 1.00 92.12 115 ALA A N 1
ATOM 892 C CA . ALA A 1 115 ? 17.566 1.772 -8.320 1.00 92.12 115 ALA A CA 1
ATOM 893 C C . ALA A 1 115 ? 17.593 1.517 -9.839 1.00 92.12 115 ALA A C 1
ATOM 895 O O . ALA A 1 115 ? 18.666 1.360 -10.421 1.00 92.12 115 ALA A O 1
ATOM 896 N N . LEU A 1 116 ? 16.431 1.528 -10.499 1.00 91.62 116 LEU A N 1
ATOM 897 C CA . LEU A 1 116 ? 16.335 1.440 -11.958 1.00 91.62 116 LEU A CA 1
ATOM 898 C C . LEU A 1 116 ? 17.019 2.631 -12.630 1.00 91.62 116 LEU A C 1
ATOM 900 O O . LEU A 1 116 ? 17.803 2.436 -13.557 1.00 91.62 116 LEU A O 1
ATOM 904 N N . LEU A 1 117 ? 16.783 3.848 -12.136 1.00 90.56 117 LEU A N 1
ATOM 905 C CA . LEU A 1 117 ? 17.442 5.052 -12.627 1.00 90.56 117 LEU A CA 1
ATOM 906 C C . LEU A 1 117 ? 18.968 4.932 -12.518 1.00 90.56 117 LEU A C 1
ATOM 908 O O . LEU A 1 117 ? 19.657 5.150 -13.511 1.00 90.56 117 LEU A O 1
ATOM 912 N N . ASP A 1 118 ? 19.487 4.511 -11.366 1.00 88.69 118 ASP A N 1
ATOM 913 C CA . ASP A 1 118 ? 20.919 4.323 -11.122 1.00 88.69 118 ASP A CA 1
ATOM 914 C C . ASP A 1 118 ? 21.521 3.280 -12.078 1.00 88.69 118 ASP A C 1
ATOM 916 O O . ASP A 1 118 ? 22.550 3.537 -12.703 1.00 88.69 118 ASP A O 1
ATOM 920 N N . ILE A 1 119 ? 20.846 2.143 -12.293 1.00 84.12 119 ILE A N 1
ATOM 921 C CA . ILE A 1 119 ? 21.245 1.129 -13.289 1.00 84.12 119 ILE A CA 1
ATOM 922 C C . ILE A 1 119 ? 21.254 1.729 -14.699 1.00 84.12 119 ILE A C 1
ATOM 924 O O . ILE A 1 119 ? 22.171 1.478 -15.486 1.00 84.12 119 ILE A O 1
ATOM 928 N N . THR A 1 120 ? 20.253 2.549 -15.025 1.00 83.00 120 THR A N 1
ATOM 929 C CA . THR A 1 120 ? 20.170 3.220 -16.325 1.00 83.00 120 THR A CA 1
ATOM 930 C C . THR A 1 120 ? 21.075 4.435 -16.461 1.00 83.00 120 THR A C 1
ATOM 932 O O . THR A 1 120 ? 21.200 4.962 -17.562 1.00 83.00 120 THR A O 1
ATOM 935 N N . ASN A 1 121 ? 21.744 4.868 -15.398 1.00 79.56 121 ASN A N 1
ATOM 936 C CA . ASN A 1 121 ? 22.722 5.951 -15.422 1.00 79.56 121 ASN A CA 1
ATOM 937 C C . ASN A 1 121 ? 24.153 5.431 -15.289 1.00 79.56 121 ASN A C 1
ATOM 939 O O . ASN A 1 121 ? 25.072 6.102 -15.754 1.00 79.56 121 ASN A O 1
ATOM 943 N N . ALA A 1 122 ? 24.350 4.222 -14.752 1.00 71.56 122 ALA A N 1
ATOM 944 C CA . ALA A 1 122 ? 25.650 3.586 -14.602 1.00 71.56 122 ALA A CA 1
ATOM 945 C C . ALA A 1 122 ? 26.383 3.539 -15.952 1.00 71.56 122 ALA A C 1
ATOM 947 O O . ALA A 1 122 ? 26.038 2.792 -16.874 1.00 71.56 122 ALA A O 1
ATOM 948 N N . VAL A 1 123 ? 27.379 4.406 -16.104 1.00 58.09 123 VAL A N 1
ATOM 949 C CA . VAL A 1 123 ? 28.231 4.479 -17.287 1.00 58.09 123 VAL A CA 1
ATOM 950 C C . VAL A 1 123 ? 29.110 3.233 -17.276 1.00 58.09 123 VAL A C 1
ATOM 952 O O . VAL A 1 123 ? 29.909 3.037 -16.363 1.00 58.09 123 VAL A O 1
ATOM 955 N N . SER A 1 124 ? 28.967 2.362 -18.276 1.00 54.03 124 SER A N 1
ATOM 956 C CA . SER A 1 124 ? 30.028 1.398 -18.559 1.00 54.03 124 SER A CA 1
ATOM 957 C C . SER A 1 124 ? 31.235 2.216 -19.010 1.00 54.03 124 SER A C 1
ATOM 959 O O . SER A 1 124 ? 31.190 2.839 -20.067 1.00 54.03 124 SER A O 1
ATOM 961 N N . PHE A 1 125 ? 32.280 2.290 -18.185 1.00 47.94 125 PHE A N 1
ATOM 962 C CA . PHE A 1 125 ? 33.565 2.867 -18.573 1.00 47.94 125 PHE A CA 1
ATOM 963 C C . PHE A 1 125 ? 34.171 1.987 -19.680 1.00 47.94 125 PHE A C 1
ATOM 965 O O . PHE A 1 125 ? 34.880 1.021 -19.416 1.00 47.94 125 PHE A O 1
ATOM 972 N N . GLY A 1 126 ? 33.804 2.278 -20.928 1.00 53.50 126 GLY A N 1
ATOM 973 C CA . GLY A 1 126 ? 34.228 1.575 -22.137 1.00 53.50 126 GLY A CA 1
ATOM 974 C C . GLY A 1 126 ? 33.291 1.883 -23.316 1.00 53.50 126 GLY A C 1
ATOM 975 O O . GLY A 1 126 ? 32.142 2.259 -23.093 1.00 53.50 126 GLY A O 1
ATOM 976 N N . PRO A 1 127 ? 33.732 1.722 -24.578 1.00 45.53 127 PRO A N 1
ATOM 977 C CA . PRO A 1 127 ? 32.963 2.059 -25.785 1.00 45.53 127 PRO A CA 1
ATOM 978 C C . PRO A 1 127 ? 31.826 1.057 -26.079 1.00 45.53 127 PRO A C 1
ATOM 980 O O . PRO A 1 127 ? 31.520 0.751 -27.231 1.00 45.53 127 PRO A O 1
ATOM 983 N N . SER A 1 128 ? 31.202 0.493 -25.047 1.00 56.91 128 SER A N 1
ATOM 984 C CA . SER A 1 128 ? 30.088 -0.436 -25.181 1.00 56.91 128 SER A CA 1
ATOM 985 C C . SER A 1 128 ? 28.781 0.345 -25.265 1.00 56.91 128 SER A C 1
ATOM 987 O O . SER A 1 128 ? 28.415 1.045 -24.319 1.00 56.91 128 SER A O 1
ATOM 989 N N . LYS A 1 129 ? 28.074 0.201 -26.393 1.00 58.66 129 LYS A N 1
ATOM 990 C CA . LYS A 1 129 ? 26.699 0.686 -26.592 1.00 58.66 129 LYS A CA 1
ATOM 991 C C . LYS A 1 129 ? 25.832 0.373 -25.357 1.00 58.66 129 LYS A C 1
ATOM 993 O O . LYS A 1 129 ? 26.015 -0.700 -24.770 1.00 58.66 129 LYS A O 1
ATOM 998 N N . PRO A 1 130 ? 24.897 1.261 -24.959 1.00 62.94 130 PRO A N 1
ATOM 999 C CA . PRO A 1 130 ? 23.959 0.947 -23.887 1.00 62.94 130 PRO A CA 1
ATOM 1000 C C . PRO A 1 130 ? 23.283 -0.397 -24.181 1.00 62.94 130 PRO A C 1
ATOM 1002 O O . PRO A 1 130 ? 22.895 -0.673 -25.316 1.00 62.94 130 PRO A O 1
ATOM 1005 N N . LYS A 1 131 ? 23.212 -1.265 -23.165 1.00 69.56 131 LYS A N 1
ATOM 1006 C CA . LYS A 1 131 ? 22.525 -2.556 -23.286 1.00 69.56 131 LYS A CA 1
ATOM 1007 C C . LYS A 1 131 ? 21.062 -2.299 -23.696 1.00 69.56 131 LYS A C 1
ATOM 1009 O O . LYS A 1 131 ? 20.475 -1.393 -23.109 1.00 69.56 131 LYS A O 1
ATOM 1014 N N . PRO A 1 132 ? 20.456 -3.090 -24.603 1.00 76.31 132 PRO A N 1
ATOM 1015 C CA . PRO A 1 132 ? 19.079 -2.874 -25.073 1.00 76.31 132 PRO A CA 1
ATOM 1016 C C . PRO A 1 132 ? 18.069 -2.655 -23.937 1.00 76.31 132 PRO A C 1
ATOM 1018 O O . PRO A 1 132 ? 17.381 -1.641 -23.906 1.00 76.31 132 PRO A O 1
ATOM 1021 N N . LEU A 1 133 ? 18.131 -3.499 -22.902 1.00 81.94 133 LEU A N 1
ATOM 1022 C CA . LEU A 1 133 ? 17.264 -3.404 -21.724 1.00 81.94 133 LEU A CA 1
ATOM 1023 C C . LEU A 1 133 ? 17.381 -2.067 -20.962 1.00 81.94 133 LEU A C 1
ATOM 1025 O O . LEU A 1 133 ? 16.418 -1.608 -20.361 1.00 81.94 133 LEU A O 1
ATOM 1029 N N . ARG A 1 134 ? 18.547 -1.407 -20.977 1.00 85.25 134 ARG A N 1
ATOM 1030 C CA . ARG A 1 134 ? 18.722 -0.088 -20.341 1.00 85.25 134 ARG A CA 1
ATOM 1031 C C . ARG A 1 134 ? 17.920 0.983 -21.073 1.00 85.25 134 ARG A C 1
ATOM 1033 O O . ARG A 1 134 ? 17.295 1.815 -20.422 1.00 85.25 134 ARG A O 1
ATOM 1040 N N . THR A 1 135 ? 17.978 0.968 -22.401 1.00 84.62 135 THR A N 1
ATOM 1041 C CA . THR A 1 135 ? 17.232 1.901 -23.248 1.00 84.62 135 THR A CA 1
ATOM 1042 C C . THR A 1 135 ? 15.734 1.668 -23.092 1.00 84.62 135 THR A C 1
ATOM 1044 O O . THR A 1 135 ? 15.007 2.615 -22.822 1.00 84.62 135 THR A O 1
ATOM 1047 N N . GLU A 1 136 ? 15.301 0.408 -23.124 1.00 88.25 136 GLU A N 1
ATOM 1048 C CA . GLU A 1 136 ? 13.899 0.026 -22.925 1.00 88.25 136 GLU A CA 1
ATOM 1049 C C . GLU A 1 136 ? 13.369 0.477 -21.554 1.00 88.25 136 GLU A C 1
ATOM 1051 O O . GLU A 1 136 ? 12.273 1.022 -21.462 1.00 88.25 136 GLU A O 1
ATOM 1056 N N . ILE A 1 137 ? 14.143 0.313 -20.471 1.00 90.19 137 ILE A N 1
ATOM 1057 C CA . ILE A 1 137 ? 13.737 0.795 -19.139 1.00 90.19 137 ILE A CA 1
ATOM 1058 C C . ILE A 1 137 ? 13.577 2.322 -19.138 1.00 90.19 137 ILE A C 1
ATOM 1060 O O . ILE A 1 137 ? 12.601 2.830 -18.591 1.00 90.19 137 ILE A O 1
ATOM 1064 N N . GLN A 1 138 ? 14.505 3.070 -19.743 1.00 89.56 138 GLN A N 1
ATOM 1065 C CA . GLN A 1 138 ? 14.383 4.530 -19.817 1.00 89.56 138 GLN A CA 1
ATOM 1066 C C . GLN A 1 138 ? 13.172 4.975 -20.635 1.00 89.56 138 GLN A C 1
ATOM 1068 O O . GLN A 1 138 ? 12.539 5.964 -20.275 1.00 89.56 138 GLN A O 1
ATOM 1073 N N . GLU A 1 139 ? 12.856 4.255 -21.705 1.00 89.69 139 GLU A N 1
ATOM 1074 C CA . GLU A 1 139 ? 11.781 4.601 -22.627 1.00 89.69 139 GLU A CA 1
ATOM 1075 C C . GLU A 1 139 ? 10.398 4.232 -22.079 1.00 89.69 139 GLU A C 1
ATOM 1077 O O . GLU A 1 139 ? 9.501 5.073 -22.055 1.00 89.69 139 GLU A O 1
ATOM 1082 N N . TYR A 1 140 ? 10.221 3.005 -21.585 1.00 91.06 140 TYR A N 1
ATOM 1083 C CA . TYR A 1 140 ? 8.903 2.499 -21.191 1.00 91.06 140 TYR A CA 1
ATOM 1084 C C . TYR A 1 140 ? 8.562 2.749 -19.727 1.00 91.06 140 TYR A C 1
ATOM 1086 O O . TYR A 1 140 ? 7.410 3.033 -19.407 1.00 91.06 140 TYR A O 1
ATOM 1094 N N . LEU A 1 141 ? 9.549 2.652 -18.831 1.00 91.94 141 LEU A N 1
ATOM 1095 C CA . LEU A 1 141 ? 9.344 2.91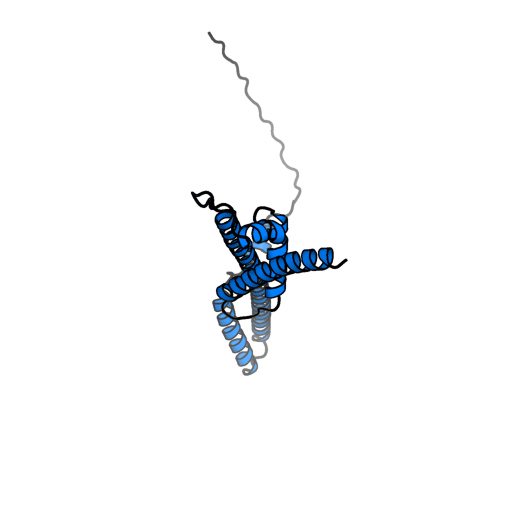6 -17.405 1.00 91.94 141 LEU A CA 1
ATOM 1096 C C . LEU A 1 141 ? 9.680 4.348 -17.013 1.00 91.94 141 LEU A C 1
ATOM 1098 O O . LEU A 1 141 ? 9.257 4.760 -15.939 1.00 91.94 141 LEU A O 1
ATOM 1102 N N . ALA A 1 142 ? 10.435 5.090 -17.826 1.00 91.81 142 ALA A N 1
ATOM 1103 C CA . ALA A 1 142 ? 10.850 6.468 -17.556 1.00 91.81 142 ALA A CA 1
ATOM 1104 C C . ALA A 1 142 ? 11.144 6.744 -16.061 1.00 91.81 142 ALA A C 1
ATOM 1106 O O . ALA A 1 142 ? 10.450 7.548 -15.441 1.00 91.81 142 ALA A O 1
ATOM 1107 N N . PRO A 1 143 ? 12.163 6.103 -15.445 1.00 90.94 143 PRO A N 1
ATOM 1108 C CA . PRO A 1 143 ? 12.349 6.137 -13.988 1.00 90.94 143 PRO A CA 1
ATOM 1109 C C . PRO A 1 143 ? 12.643 7.522 -13.394 1.00 90.94 143 PRO A C 1
ATOM 1111 O O . PRO A 1 143 ? 12.637 7.697 -12.181 1.00 90.94 143 PRO A O 1
ATOM 1114 N N . HIS A 1 144 ? 12.945 8.493 -14.253 1.00 89.44 144 HIS A N 1
ATOM 1115 C CA . HIS A 1 144 ? 13.183 9.891 -13.911 1.00 89.44 144 HIS A CA 1
ATOM 1116 C C . HIS A 1 144 ? 11.898 10.739 -13.908 1.00 89.44 144 HIS A C 1
ATOM 1118 O O . HIS A 1 144 ? 11.934 11.872 -13.434 1.00 89.44 144 HIS A O 1
ATOM 1124 N N . ASP A 1 145 ? 10.794 10.232 -14.468 1.00 93.25 145 ASP A N 1
ATOM 1125 C CA . ASP A 1 145 ? 9.518 10.939 -14.581 1.00 93.25 145 ASP A CA 1
ATOM 1126 C C . ASP A 1 145 ? 8.634 10.654 -13.351 1.00 93.25 145 ASP A C 1
ATOM 1128 O O . ASP A 1 145 ? 8.199 9.509 -13.164 1.00 93.25 145 ASP A O 1
ATOM 1132 N N . PRO A 1 146 ? 8.285 11.679 -12.547 1.00 92.94 146 PRO A N 1
ATOM 1133 C CA . PRO A 1 146 ? 7.365 11.532 -11.419 1.00 92.94 146 PRO A CA 1
ATOM 1134 C C . PRO A 1 146 ? 6.011 10.933 -11.810 1.00 92.94 146 PRO A C 1
ATOM 1136 O O . PRO A 1 146 ? 5.409 10.199 -11.034 1.00 92.94 146 PRO A O 1
ATOM 1139 N N . ARG A 1 147 ? 5.534 11.171 -13.039 1.00 94.56 147 ARG A N 1
ATOM 1140 C CA . ARG A 1 147 ? 4.265 10.593 -13.507 1.00 94.56 147 ARG A CA 1
ATOM 1141 C C . ARG A 1 147 ? 4.346 9.083 -13.667 1.00 94.56 147 ARG A C 1
ATOM 1143 O O . ARG A 1 147 ? 3.315 8.416 -13.631 1.00 94.56 147 ARG A O 1
ATOM 1150 N N . SER A 1 148 ? 5.535 8.544 -13.926 1.00 93.50 148 SER A N 1
ATOM 1151 C CA . SER A 1 148 ? 5.737 7.099 -13.972 1.00 93.50 148 SER A CA 1
ATOM 1152 C C . SER A 1 148 ? 5.683 6.496 -12.574 1.00 93.50 148 SER A C 1
ATOM 1154 O O . SER A 1 148 ? 4.975 5.515 -12.355 1.00 93.50 148 SER A O 1
ATOM 1156 N N . GLU A 1 149 ? 6.332 7.154 -11.609 1.00 95.00 149 GLU A N 1
ATOM 1157 C CA . GLU A 1 149 ? 6.246 6.803 -10.189 1.00 95.00 149 GLU A CA 1
ATOM 1158 C C . GLU A 1 149 ? 4.784 6.774 -9.714 1.00 95.00 149 GLU A C 1
ATOM 1160 O O . GLU A 1 149 ? 4.334 5.767 -9.175 1.00 95.00 149 GLU A O 1
ATOM 1165 N N . GLU A 1 150 ? 4.003 7.815 -10.018 1.00 96.44 150 GLU A N 1
ATOM 1166 C CA . GLU A 1 150 ? 2.576 7.897 -9.673 1.00 96.44 150 GLU A CA 1
ATOM 1167 C C . GLU A 1 150 ? 1.735 6.761 -10.278 1.00 96.44 150 GLU A C 1
ATOM 1169 O O . GLU A 1 150 ? 0.855 6.216 -9.605 1.00 96.44 150 GLU A O 1
ATOM 1174 N N . ARG A 1 151 ? 1.990 6.368 -11.536 1.00 96.75 151 ARG A N 1
ATOM 1175 C CA . ARG A 1 151 ? 1.282 5.239 -12.171 1.00 96.75 151 ARG A CA 1
ATOM 1176 C C . ARG A 1 151 ? 1.571 3.927 -11.452 1.00 96.75 151 ARG A C 1
ATOM 1178 O O . ARG A 1 151 ? 0.643 3.157 -11.210 1.00 96.75 151 ARG A O 1
ATOM 1185 N N . ILE A 1 152 ? 2.831 3.700 -11.088 1.00 97.62 152 ILE A N 1
ATOM 1186 C CA . ILE A 1 152 ? 3.261 2.492 -10.380 1.00 97.62 152 ILE A CA 1
ATOM 1187 C C . ILE A 1 152 ? 2.692 2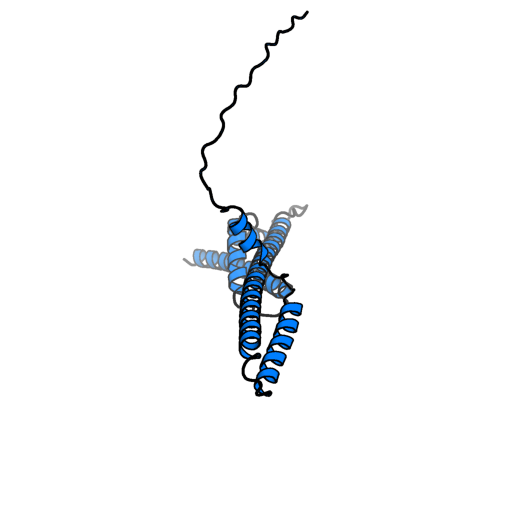.475 -8.960 1.00 97.62 152 ILE A C 1
ATOM 1189 O O . ILE A 1 152 ? 2.171 1.446 -8.541 1.00 97.62 152 ILE A O 1
ATOM 1193 N N . VAL A 1 153 ? 2.718 3.605 -8.243 1.00 97.81 153 VAL A N 1
ATOM 1194 C CA . VAL A 1 153 ? 2.082 3.749 -6.922 1.00 97.81 153 VAL A CA 1
ATOM 1195 C C . VAL A 1 153 ? 0.601 3.399 -7.004 1.00 97.81 153 VAL A C 1
ATOM 1197 O O . VAL A 1 153 ? 0.123 2.568 -6.232 1.00 97.81 153 VAL A O 1
ATOM 1200 N N . ARG A 1 154 ? -0.130 3.977 -7.965 1.00 97.75 154 ARG A N 1
ATOM 1201 C CA . ARG A 1 154 ? -1.560 3.701 -8.144 1.00 97.75 154 ARG A CA 1
ATOM 1202 C C . ARG A 1 154 ? -1.820 2.216 -8.393 1.00 97.75 154 ARG A C 1
ATOM 1204 O O . ARG A 1 154 ? -2.663 1.627 -7.725 1.00 97.75 154 ARG A O 1
ATOM 1211 N N . LEU A 1 155 ? -1.069 1.599 -9.301 1.00 97.44 155 LEU A N 1
ATOM 1212 C CA . LEU A 1 155 ? -1.229 0.183 -9.624 1.00 97.44 155 LEU A CA 1
ATOM 1213 C C . LEU A 1 155 ? -0.844 -0.734 -8.447 1.00 97.44 155 LEU A C 1
ATOM 1215 O O . LEU A 1 155 ? -1.491 -1.753 -8.214 1.00 97.44 155 LEU A O 1
ATOM 1219 N N . ALA A 1 156 ? 0.171 -0.367 -7.661 1.00 97.38 156 ALA A N 1
ATOM 1220 C CA . ALA A 1 156 ? 0.531 -1.084 -6.440 1.00 97.38 156 ALA A CA 1
ATOM 1221 C C . ALA A 1 156 ? -0.584 -0.996 -5.382 1.00 97.38 156 ALA A C 1
ATOM 1223 O O . ALA A 1 156 ? -0.898 -2.000 -4.743 1.00 97.38 156 ALA A O 1
ATOM 1224 N N . HIS A 1 157 ? -1.237 0.162 -5.241 1.00 96.50 157 HIS A N 1
ATOM 1225 C CA . HIS A 1 157 ? -2.419 0.316 -4.389 1.00 96.50 157 HIS A CA 1
ATOM 1226 C C . HIS A 1 157 ? -3.591 -0.556 -4.844 1.00 96.50 157 HIS A C 1
ATOM 1228 O O . HIS A 1 157 ? -4.197 -1.233 -4.015 1.00 96.50 157 HIS A O 1
ATOM 1234 N N . GLU A 1 158 ? -3.883 -0.593 -6.145 1.00 96.31 158 GLU A N 1
ATOM 1235 C CA . GLU A 1 158 ? -4.925 -1.461 -6.710 1.00 96.31 158 GLU A CA 1
ATOM 1236 C C . GLU A 1 158 ? -4.659 -2.939 -6.385 1.00 96.31 158 GLU A C 1
ATOM 1238 O O . GLU A 1 158 ? -5.564 -3.657 -5.961 1.00 96.31 158 GLU A O 1
ATOM 1243 N N . LYS A 1 159 ? -3.400 -3.384 -6.486 1.00 95.06 159 LYS A N 1
ATOM 1244 C CA . LYS A 1 159 ? -2.992 -4.754 -6.127 1.00 95.06 159 LYS A CA 1
ATOM 1245 C C . LYS A 1 159 ? -3.085 -5.038 -4.622 1.00 95.06 159 LYS A C 1
ATOM 1247 O O . LYS A 1 159 ? -3.285 -6.185 -4.231 1.00 95.06 159 LYS A O 1
ATOM 1252 N N . MET A 1 160 ? -2.984 -4.012 -3.780 1.00 94.12 160 MET A N 1
ATOM 1253 C CA . MET A 1 160 ? -3.117 -4.127 -2.324 1.00 94.12 160 MET A CA 1
ATOM 1254 C C . MET A 1 160 ? -4.571 -4.045 -1.826 1.00 94.12 160 MET A C 1
ATOM 1256 O O . MET A 1 160 ? -4.826 -4.408 -0.679 1.00 94.12 160 MET A O 1
ATOM 1260 N N . ALA A 1 161 ? -5.536 -3.647 -2.666 1.00 88.25 161 ALA A N 1
ATOM 1261 C CA . ALA A 1 161 ? -6.918 -3.332 -2.271 1.00 88.25 161 ALA A CA 1
ATOM 1262 C C . ALA A 1 161 ? -7.749 -4.504 -1.694 1.00 88.25 161 ALA A C 1
ATOM 1264 O O . ALA A 1 161 ? -8.858 -4.292 -1.211 1.00 88.25 161 ALA A O 1
ATOM 1265 N N . GLY A 1 162 ? -7.235 -5.736 -1.715 1.00 82.56 162 GLY A N 1
ATOM 1266 C CA . GLY A 1 162 ? -7.873 -6.919 -1.115 1.00 82.56 162 GLY A CA 1
ATOM 1267 C C . GLY A 1 162 ? -7.058 -7.580 -0.002 1.00 82.56 162 GLY A C 1
ATOM 1268 O O . GLY A 1 162 ? -7.413 -8.663 0.465 1.00 82.56 162 GLY A O 1
ATOM 1269 N N . VAL A 1 163 ? -5.937 -6.983 0.406 1.00 87.12 163 VAL A N 1
ATOM 1270 C CA . VAL A 1 163 ? -5.055 -7.568 1.416 1.00 87.12 163 VAL A CA 1
ATOM 1271 C C . VAL A 1 163 ? -5.610 -7.283 2.807 1.00 87.12 163 VAL A C 1
ATOM 1273 O O . VAL A 1 163 ? -5.566 -6.157 3.280 1.00 87.12 163 VAL A O 1
ATOM 1276 N N . THR A 1 164 ? -6.106 -8.326 3.474 1.00 82.00 164 THR A N 1
ATOM 1277 C CA . THR A 1 164 ? -6.719 -8.217 4.811 1.00 82.00 164 THR A CA 1
ATOM 1278 C C . THR A 1 164 ? -5.880 -8.830 5.932 1.00 82.00 164 THR A C 1
ATOM 1280 O O . THR A 1 164 ? -6.133 -8.579 7.108 1.00 82.00 164 THR A O 1
ATOM 1283 N N . SER A 1 165 ? -4.877 -9.647 5.601 1.00 80.81 165 SER A N 1
ATOM 1284 C CA . SER A 1 165 ? -4.006 -10.312 6.578 1.00 80.81 165 SER A CA 1
ATOM 1285 C C . SER A 1 165 ? -2.684 -10.774 5.957 1.00 80.81 165 SER A C 1
ATOM 1287 O O . SER A 1 165 ? -2.562 -10.856 4.732 1.00 80.81 165 SER A O 1
ATOM 1289 N N . GLY A 1 166 ? -1.695 -11.108 6.791 1.00 86.44 166 GLY A N 1
ATOM 1290 C CA . GLY A 1 166 ? -0.394 -11.651 6.380 1.00 86.44 166 GLY A CA 1
ATOM 1291 C C . GLY A 1 166 ? 0.759 -10.651 6.486 1.00 86.44 166 GLY A C 1
ATOM 1292 O O . GLY A 1 166 ? 0.606 -9.568 7.045 1.00 86.44 166 GLY A O 1
ATOM 1293 N N . ASP A 1 167 ? 1.926 -11.033 5.961 1.00 91.50 167 ASP A N 1
ATOM 1294 C CA . ASP A 1 167 ? 3.113 -10.172 5.952 1.00 91.50 167 ASP A CA 1
ATOM 1295 C C . ASP A 1 167 ? 2.946 -9.031 4.938 1.00 91.50 167 ASP A C 1
ATOM 1297 O O . ASP A 1 167 ? 3.171 -9.194 3.736 1.00 91.50 167 ASP A O 1
ATOM 1301 N N . TYR A 1 168 ? 2.534 -7.864 5.437 1.00 90.44 168 TYR A N 1
ATOM 1302 C CA . TYR A 1 168 ? 2.358 -6.659 4.629 1.00 90.44 168 TYR A CA 1
ATOM 1303 C C . TYR A 1 168 ? 3.653 -6.215 3.945 1.00 90.44 168 TYR A C 1
ATOM 1305 O O . TYR A 1 168 ? 3.588 -5.682 2.843 1.00 90.44 168 TYR A O 1
ATOM 1313 N N . THR A 1 169 ? 4.825 -6.470 4.529 1.00 92.31 169 THR A N 1
ATOM 1314 C CA . THR A 1 169 ? 6.107 -6.062 3.934 1.00 92.31 169 THR A CA 1
ATOM 1315 C C . THR A 1 169 ? 6.373 -6.844 2.654 1.00 92.31 169 THR A C 1
ATOM 1317 O O . THR A 1 169 ? 6.652 -6.259 1.603 1.00 92.31 169 THR A O 1
ATOM 1320 N N . ALA A 1 170 ? 6.229 -8.169 2.722 1.00 94.56 170 ALA A N 1
ATOM 1321 C CA . ALA A 1 170 ? 6.371 -9.041 1.563 1.00 94.56 170 ALA A CA 1
ATOM 1322 C C . ALA A 1 170 ? 5.324 -8.713 0.488 1.00 94.56 170 ALA A C 1
ATOM 1324 O O . ALA A 1 170 ? 5.671 -8.557 -0.682 1.00 94.56 170 ALA A O 1
ATOM 1325 N N . LYS A 1 171 ? 4.062 -8.519 0.892 1.00 95.94 171 LYS A N 1
ATOM 1326 C CA . LYS A 1 171 ? 2.963 -8.203 -0.032 1.00 95.94 171 LYS A CA 1
ATOM 1327 C C . LYS A 1 171 ? 3.133 -6.862 -0.736 1.00 95.94 171 LYS A C 1
ATOM 1329 O O . LYS A 1 171 ? 2.915 -6.784 -1.939 1.00 95.94 171 LYS A O 1
ATOM 1334 N N . ILE A 1 172 ? 3.566 -5.823 -0.020 1.00 96.62 172 ILE A N 1
ATOM 1335 C CA . ILE A 1 172 ? 3.861 -4.516 -0.621 1.00 96.62 172 ILE A CA 1
ATOM 1336 C C . ILE A 1 172 ? 5.007 -4.649 -1.625 1.00 96.62 172 ILE A C 1
ATOM 1338 O O . ILE A 1 172 ? 4.904 -4.144 -2.741 1.00 96.62 172 ILE A O 1
ATOM 1342 N N . THR A 1 173 ? 6.070 -5.372 -1.262 1.00 96.31 173 THR A N 1
ATOM 1343 C CA . THR A 1 173 ? 7.214 -5.603 -2.157 1.00 96.31 173 THR A CA 1
ATOM 1344 C C . THR A 1 173 ? 6.775 -6.308 -3.443 1.00 96.31 173 THR A C 1
ATOM 1346 O O . THR A 1 173 ? 7.136 -5.884 -4.541 1.00 96.31 173 THR A O 1
ATOM 1349 N N . GLU A 1 174 ? 5.965 -7.360 -3.326 1.00 96.62 174 GLU A N 1
ATOM 1350 C CA . GLU A 1 174 ? 5.411 -8.098 -4.463 1.00 96.62 174 GLU A CA 1
ATOM 1351 C C . GLU A 1 174 ? 4.501 -7.218 -5.330 1.00 96.62 174 GLU A C 1
ATOM 1353 O O . GLU A 1 174 ? 4.659 -7.189 -6.552 1.00 96.62 174 GLU A O 1
ATOM 1358 N N . ALA A 1 175 ? 3.595 -6.455 -4.713 1.00 97.56 175 ALA A N 1
ATOM 1359 C CA . ALA A 1 175 ? 2.684 -5.556 -5.414 1.00 97.56 175 ALA A CA 1
ATOM 1360 C C . ALA A 1 175 ? 3.442 -4.490 -6.217 1.00 97.56 175 ALA A C 1
ATOM 1362 O O . ALA A 1 175 ? 3.130 -4.269 -7.388 1.00 97.56 175 ALA A O 1
ATOM 1363 N N . VAL A 1 176 ? 4.472 -3.878 -5.625 1.00 98.12 176 VAL A N 1
ATOM 1364 C CA . VAL A 1 176 ? 5.320 -2.882 -6.294 1.00 98.12 176 VAL A CA 1
ATOM 1365 C C . VAL A 1 176 ? 6.108 -3.505 -7.442 1.00 98.12 176 VAL A C 1
ATOM 1367 O O . VAL A 1 176 ? 6.113 -2.963 -8.546 1.00 98.12 176 VAL A O 1
ATOM 1370 N N . MET A 1 177 ? 6.735 -4.664 -7.229 1.00 97.56 177 MET A N 1
ATOM 1371 C CA . MET A 1 177 ? 7.467 -5.366 -8.289 1.00 97.56 177 MET A CA 1
ATOM 1372 C C . MET A 1 177 ? 6.546 -5.754 -9.451 1.00 97.56 177 MET A C 1
ATOM 1374 O O . MET A 1 177 ? 6.890 -5.530 -10.610 1.00 97.56 177 MET A O 1
ATOM 1378 N N . SER A 1 178 ? 5.360 -6.287 -9.150 1.00 97.88 178 SER A N 1
ATOM 1379 C CA . SER A 1 178 ? 4.348 -6.621 -10.153 1.00 97.88 178 SER A CA 1
ATOM 1380 C C . SER A 1 178 ? 3.893 -5.381 -10.924 1.00 97.88 178 SER A C 1
ATOM 1382 O O . SER A 1 178 ? 3.813 -5.432 -12.149 1.00 97.88 178 SER A O 1
ATOM 1384 N N . ALA A 1 179 ? 3.647 -4.261 -10.238 1.00 98.06 179 ALA A N 1
ATOM 1385 C CA . ALA A 1 179 ? 3.246 -3.007 -10.869 1.00 98.06 179 ALA A CA 1
ATOM 1386 C C . ALA A 1 179 ? 4.317 -2.462 -11.830 1.00 98.06 179 ALA A C 1
ATOM 1388 O O . ALA A 1 179 ? 3.990 -2.050 -12.941 1.00 98.06 179 ALA A O 1
ATOM 1389 N N . ILE A 1 180 ? 5.595 -2.517 -11.442 1.00 97.25 180 ILE A N 1
ATOM 1390 C CA . ILE A 1 180 ? 6.717 -2.121 -12.308 1.00 97.25 180 ILE A CA 1
ATOM 1391 C C . ILE A 1 180 ? 6.764 -2.995 -13.566 1.00 97.25 180 ILE A C 1
ATOM 1393 O O . ILE A 1 180 ? 6.860 -2.477 -14.676 1.00 97.25 180 ILE A O 1
ATOM 1397 N N . VAL A 1 181 ? 6.697 -4.320 -13.412 1.00 96.88 181 VAL A N 1
ATOM 1398 C CA . VAL A 1 181 ? 6.749 -5.247 -14.555 1.00 96.88 181 VAL A CA 1
ATOM 1399 C C . VAL A 1 181 ? 5.576 -5.014 -15.505 1.00 96.88 181 VAL A C 1
ATOM 1401 O O . VAL A 1 181 ? 5.767 -4.989 -16.719 1.00 96.88 181 VAL A O 1
ATOM 1404 N N . GLU A 1 182 ? 4.379 -4.805 -14.965 1.00 97.69 182 GLU A N 1
ATOM 1405 C CA . GLU A 1 182 ? 3.174 -4.587 -15.760 1.00 97.69 182 GLU A CA 1
ATOM 1406 C C . GLU A 1 182 ? 3.228 -3.267 -16.548 1.00 97.69 182 GLU A C 1
ATOM 1408 O O . GLU A 1 182 ? 2.929 -3.252 -17.741 1.00 97.69 182 GLU A O 1
ATOM 1413 N N . GLU A 1 183 ? 3.657 -2.162 -15.931 1.00 95.62 183 GLU A N 1
ATOM 1414 C CA . GLU A 1 183 ? 3.808 -0.882 -16.640 1.00 95.62 183 GLU A CA 1
ATOM 1415 C C . GLU A 1 183 ? 4.892 -0.951 -17.725 1.00 95.62 183 GLU A C 1
ATOM 1417 O O . GLU A 1 183 ? 4.705 -0.419 -18.822 1.00 95.62 183 GLU A O 1
ATOM 1422 N N . PHE A 1 184 ? 5.989 -1.669 -17.471 1.00 94.94 184 PHE A N 1
ATOM 1423 C CA . PHE A 1 184 ? 7.016 -1.922 -18.481 1.00 94.94 184 PHE A CA 1
ATOM 1424 C C . PHE A 1 184 ? 6.461 -2.702 -19.681 1.00 94.94 184 PHE A C 1
ATOM 1426 O O . PHE A 1 184 ? 6.657 -2.302 -20.830 1.00 94.94 184 PHE A O 1
ATOM 1433 N N . GLN A 1 185 ? 5.718 -3.783 -19.422 1.00 95.00 185 GLN A N 1
ATOM 1434 C CA . GLN A 1 185 ? 5.086 -4.599 -20.462 1.00 95.00 185 GLN A CA 1
ATOM 1435 C C . GLN A 1 185 ? 4.077 -3.796 -21.288 1.00 95.00 185 GLN A C 1
ATOM 1437 O O . GLN A 1 185 ? 4.112 -3.874 -22.514 1.00 95.00 185 GLN A O 1
ATOM 1442 N N . LYS A 1 186 ? 3.245 -2.959 -20.655 1.00 94.06 186 LYS A N 1
ATOM 1443 C CA . LYS A 1 186 ? 2.311 -2.064 -21.363 1.00 94.06 186 LYS A CA 1
ATOM 1444 C C . LYS A 1 186 ? 3.030 -1.130 -22.339 1.00 94.06 186 LYS A C 1
ATOM 1446 O O . LYS A 1 186 ? 2.529 -0.896 -23.439 1.00 94.06 186 LYS A O 1
ATOM 1451 N N . GLY A 1 187 ? 4.194 -0.600 -21.958 1.00 90.62 187 GLY A N 1
ATOM 1452 C CA . GLY A 1 187 ? 5.019 0.230 -22.839 1.00 90.62 187 GLY A CA 1
ATOM 1453 C C . GLY A 1 187 ? 5.494 -0.531 -24.079 1.00 90.62 187 GLY A C 1
ATOM 1454 O O . GLY A 1 187 ? 5.301 -0.059 -25.202 1.00 90.62 187 GLY A O 1
ATOM 1455 N N . ILE A 1 188 ? 6.019 -1.743 -23.880 1.00 90.62 188 ILE A N 1
ATOM 1456 C CA . ILE A 1 188 ? 6.459 -2.630 -24.968 1.00 90.62 188 ILE A CA 1
ATOM 1457 C C . ILE A 1 188 ? 5.290 -2.994 -25.891 1.00 90.62 188 ILE A C 1
ATOM 1459 O O . ILE A 1 188 ? 5.4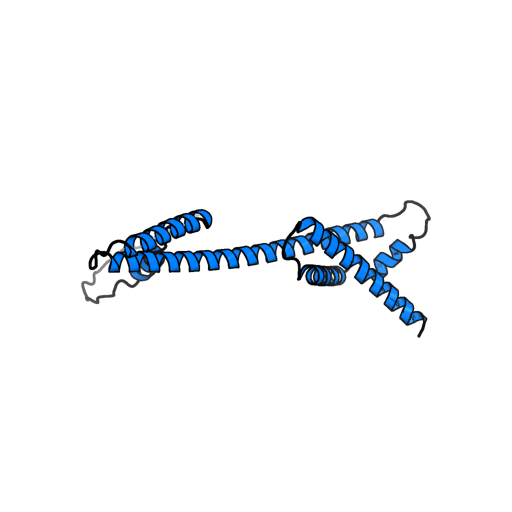00 -2.870 -27.111 1.00 90.62 188 ILE A O 1
ATOM 1463 N N . GLU A 1 189 ? 4.155 -3.417 -25.331 1.00 91.44 189 GLU A N 1
ATOM 1464 C CA . GLU A 1 189 ? 2.966 -3.794 -26.102 1.00 91.44 189 GLU A CA 1
ATOM 1465 C C . GLU A 1 189 ? 2.453 -2.641 -26.965 1.00 91.44 189 GLU A C 1
ATOM 1467 O O . GLU A 1 189 ? 2.071 -2.845 -28.120 1.00 91.44 189 GLU A O 1
ATOM 1472 N N . LYS A 1 190 ? 2.465 -1.418 -26.424 1.00 91.06 190 LYS A N 1
ATOM 1473 C CA . LYS A 1 190 ? 2.063 -0.219 -27.157 1.00 91.06 190 LYS A CA 1
ATOM 1474 C C . LYS A 1 190 ? 2.973 0.029 -28.358 1.00 91.06 190 LYS A C 1
ATOM 1476 O O . LYS A 1 190 ? 2.465 0.307 -29.444 1.00 91.06 190 LYS A O 1
ATOM 1481 N N . GLN A 1 191 ? 4.290 -0.097 -28.188 1.00 89.62 191 GLN A N 1
ATOM 1482 C CA . GLN A 1 191 ? 5.220 0.055 -29.305 1.00 89.62 191 GLN A CA 1
ATOM 1483 C C . GLN A 1 191 ? 5.047 -1.053 -30.344 1.00 89.62 191 GLN A C 1
ATOM 1485 O O . GLN A 1 191 ? 5.012 -0.758 -31.536 1.00 89.62 191 GLN A O 1
ATOM 1490 N N . LEU A 1 192 ? 4.883 -2.307 -29.920 1.00 90.75 192 LEU A N 1
ATOM 1491 C CA . LEU A 1 192 ? 4.659 -3.415 -30.846 1.00 90.75 192 LEU A CA 1
ATOM 1492 C C . LEU A 1 192 ? 3.414 -3.181 -31.710 1.00 90.75 192 LEU A C 1
ATOM 1494 O O . LEU A 1 192 ? 3.484 -3.348 -32.923 1.00 90.75 192 LEU A O 1
ATOM 1498 N N . ARG A 1 193 ? 2.297 -2.750 -31.109 1.00 92.94 193 ARG A N 1
ATOM 1499 C CA . ARG A 1 193 ? 1.071 -2.416 -31.854 1.00 92.94 193 ARG A CA 1
ATOM 1500 C C . ARG A 1 193 ? 1.311 -1.309 -32.877 1.00 92.94 193 ARG A C 1
ATOM 1502 O O . ARG A 1 193 ? 0.921 -1.474 -34.022 1.00 9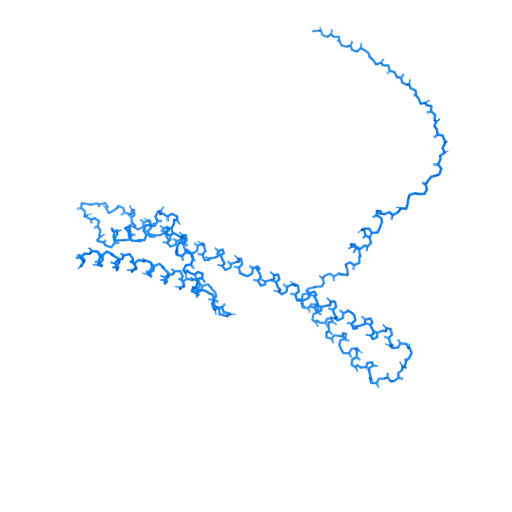2.94 193 ARG A O 1
ATOM 1509 N N . SER A 1 194 ? 2.033 -0.251 -32.501 1.00 92.00 194 SER A N 1
ATOM 1510 C CA . SER A 1 194 ? 2.340 0.860 -33.416 1.00 92.00 194 SER A CA 1
ATOM 1511 C C . SER A 1 194 ? 3.206 0.477 -34.621 1.00 92.00 194 SER A C 1
ATOM 1513 O O . SER A 1 194 ? 3.221 1.203 -35.604 1.00 92.00 194 SER A O 1
ATOM 1515 N N . LEU A 1 195 ? 3.946 -0.635 -34.546 1.00 91.81 195 LEU A N 1
ATOM 1516 C CA . LEU A 1 195 ? 4.759 -1.145 -35.656 1.00 91.81 195 LEU A CA 1
ATOM 1517 C C . LEU A 1 195 ? 3.980 -2.072 -36.599 1.00 91.81 195 LEU A C 1
ATOM 1519 O O . LEU A 1 195 ? 4.465 -2.370 -37.688 1.00 91.81 195 LEU A O 1
ATOM 1523 N N . LEU A 1 196 ? 2.834 -2.590 -36.153 1.00 92.75 196 LEU A N 1
ATOM 1524 C CA . LEU A 1 196 ? 1.985 -3.509 -36.915 1.00 92.75 196 LEU A CA 1
ATOM 1525 C C . LEU A 1 196 ? 0.818 -2.798 -37.621 1.00 92.75 196 LEU A C 1
ATOM 1527 O O . LEU A 1 196 ? 0.166 -3.424 -38.457 1.00 92.75 196 LEU A O 1
ATOM 1531 N N . GLU A 1 197 ? 0.552 -1.540 -37.264 1.00 82.06 197 GLU A N 1
ATOM 1532 C CA . GLU A 1 197 ? -0.405 -0.631 -37.916 1.00 82.06 197 GLU A CA 1
ATOM 1533 C C . GLU A 1 197 ? 0.242 0.119 -39.090 1.00 82.06 197 GLU A C 1
ATOM 1535 O O . GLU A 1 197 ? -0.447 0.269 -40.126 1.00 82.06 197 GLU A O 1
#

Sequence (197 aa):
FETATPAVRSQAVPYKGSKRVEADTVTELFLIQAKKKPRLDIQDQIERASVLATQLRDSVKDDAEITTSATKQSATEELVQIFESMQEKTVSASKSLDDLITTQINLEVKLKMKALLDITNAVSFGPSKPKPLRTEIQEYLAPHDPRSEERIVRLAHEKMAGVTSGDYTAKITEAVMSAIVEEFQKGIEKQLRSLLE

Foldseek 3Di:
DDDDDDDDDDDDDDDDDDDDDDDDPVVVVVVVVVPPDPLDDLVVLVVLLVVLVVVLVVLVVDVPDDVSPVVNVVSVVSNVVSVVSNVVVVVVVVVVVVVVLLVLLLVLLLVVLVVLVCVLVPDPPDPDDPDPVSVLCCQQQVSVDVVSSVQLSVQLVVQCVPPDDDDSNVSSNVSSVVSSVVSSVVSVVVVVVVVVD

Secondary structure (DSSP, 8-state):
------------------------TTHHHHHHHTT------HHHHHHHHHHHHHHHHHHTTS--TTTHHHHHHHHHHHHHHHHHHHHHHHHHHHHHHHHHHHHHHHHHHHHHHHHHHHHHH---SSS----HHHHHIIIII-TT-HHHHHHHHHHHHHHHTT--SS-HHHHHHHHHHHHHHHHHHHHHHHHHHHHH-

pLDDT: mean 77.03, std 21.43, range [29.69, 98.12]

Organism: NCBI:txid2773716